Protein AF-A0A225E0M8-F1 (afdb_monomer)

Mean predicted aligned error: 8.46 Å

Structure (mmCIF, N/CA/C/O backbone):
data_AF-A0A225E0M8-F1
#
_entry.id   AF-A0A225E0M8-F1
#
loop_
_atom_site.group_PDB
_atom_site.id
_atom_site.type_symbol
_atom_site.label_atom_id
_atom_site.label_alt_id
_atom_site.label_comp_id
_atom_site.label_asym_id
_atom_site.label_entity_id
_atom_site.label_seq_id
_atom_site.pdbx_PDB_ins_code
_atom_site.Cartn_x
_atom_site.Cartn_y
_atom_site.Cartn_z
_atom_site.occupancy
_atom_site.B_iso_or_equiv
_atom_site.auth_seq_id
_atom_site.auth_comp_id
_atom_site.auth_asym_id
_atom_site.auth_atom_id
_atom_site.pdbx_PDB_model_num
ATOM 1 N N . MET A 1 1 ? 15.383 -47.754 14.161 1.00 43.88 1 MET A N 1
ATOM 2 C CA . MET A 1 1 ? 15.219 -46.286 14.100 1.00 43.88 1 MET A CA 1
ATOM 3 C C . MET A 1 1 ? 14.225 -45.959 13.000 1.00 43.88 1 MET A C 1
ATOM 5 O O . MET A 1 1 ? 14.581 -45.946 11.831 1.00 43.88 1 MET A O 1
ATOM 9 N N . THR A 1 2 ? 12.958 -45.792 13.357 1.00 42.19 2 THR A N 1
ATOM 10 C CA . THR A 1 2 ? 11.902 -45.347 12.444 1.00 42.19 2 THR A CA 1
ATOM 11 C C . THR A 1 2 ? 12.071 -43.845 12.248 1.00 42.19 2 THR A C 1
ATOM 13 O O . THR A 1 2 ? 11.824 -43.073 13.169 1.00 42.19 2 THR A O 1
ATOM 16 N N . LEU A 1 3 ? 12.549 -43.422 11.076 1.00 49.16 3 LEU A N 1
ATOM 17 C CA . LEU A 1 3 ? 12.562 -42.011 10.695 1.00 49.16 3 LEU A CA 1
ATOM 18 C C . LEU A 1 3 ? 11.104 -41.533 10.626 1.00 49.16 3 LEU A C 1
ATOM 20 O O . LEU A 1 3 ? 10.388 -41.825 9.668 1.00 49.16 3 LEU A O 1
ATOM 24 N N . SER A 1 4 ? 10.637 -40.845 11.669 1.00 61.03 4 SER A N 1
ATOM 25 C CA . SER A 1 4 ? 9.364 -40.131 11.635 1.00 61.03 4 SER A CA 1
ATOM 26 C C . SER A 1 4 ? 9.408 -39.135 10.474 1.00 61.03 4 SER A C 1
ATOM 28 O O . SER A 1 4 ? 10.344 -38.335 10.399 1.00 61.03 4 SER A O 1
ATOM 30 N N . ARG A 1 5 ? 8.423 -39.169 9.563 1.00 55.06 5 ARG A N 1
ATOM 31 C CA . ARG A 1 5 ? 8.259 -38.122 8.534 1.00 55.06 5 ARG A CA 1
ATOM 32 C C . ARG A 1 5 ? 8.377 -36.746 9.205 1.00 55.06 5 ARG A C 1
ATOM 34 O O . ARG A 1 5 ? 7.736 -36.563 10.240 1.00 55.06 5 ARG A O 1
ATOM 41 N N . PRO A 1 6 ? 9.114 -35.774 8.636 1.00 57.78 6 PRO A N 1
ATOM 42 C CA . PRO A 1 6 ? 9.052 -34.415 9.145 1.00 57.78 6 PRO A CA 1
ATOM 43 C C . PRO A 1 6 ? 7.611 -33.927 8.981 1.00 57.78 6 PRO A C 1
ATOM 45 O O . PRO A 1 6 ? 7.109 -33.779 7.862 1.00 57.78 6 PRO A O 1
ATOM 48 N N . ALA A 1 7 ? 6.916 -33.761 10.102 1.00 63.84 7 ALA A N 1
ATOM 49 C CA . ALA A 1 7 ? 5.614 -33.131 10.138 1.00 63.84 7 ALA A CA 1
ATOM 50 C C . ALA A 1 7 ? 5.808 -31.646 9.787 1.00 63.84 7 ALA A C 1
ATOM 52 O O . ALA A 1 7 ? 6.530 -30.937 10.476 1.00 63.84 7 ALA A O 1
ATOM 53 N N . ASN A 1 8 ? 5.157 -31.198 8.709 1.00 74.06 8 ASN A N 1
ATOM 54 C CA . ASN A 1 8 ? 5.019 -29.801 8.278 1.00 74.06 8 ASN A CA 1
ATOM 55 C C . ASN A 1 8 ? 6.274 -29.022 7.842 1.00 74.06 8 ASN A C 1
ATOM 57 O O . ASN A 1 8 ? 6.825 -28.222 8.586 1.00 74.06 8 ASN A O 1
ATOM 61 N N . TRP A 1 9 ? 6.585 -29.087 6.544 1.00 86.31 9 TRP A N 1
ATOM 62 C CA . TRP A 1 9 ? 7.482 -28.133 5.866 1.00 86.31 9 TRP A CA 1
ATOM 63 C C . TRP A 1 9 ? 6.865 -26.738 5.654 1.00 86.31 9 TRP A C 1
ATOM 65 O O . TRP A 1 9 ? 7.576 -25.775 5.379 1.00 86.31 9 TRP A O 1
ATOM 75 N N . ILE A 1 10 ? 5.536 -26.622 5.738 1.00 89.69 10 ILE A N 1
ATOM 76 C CA . ILE A 1 10 ? 4.824 -25.359 5.514 1.00 89.69 10 ILE A CA 1
ATOM 77 C C . ILE A 1 10 ? 4.730 -24.586 6.827 1.00 89.69 10 ILE A C 1
ATOM 79 O O . ILE A 1 10 ? 4.090 -25.065 7.767 1.00 89.69 10 ILE A O 1
ATOM 83 N N . ALA A 1 11 ? 5.321 -23.389 6.836 1.00 90.19 11 ALA A N 1
ATOM 84 C CA . ALA A 1 11 ? 5.318 -22.465 7.965 1.00 90.19 11 ALA A CA 1
ATOM 85 C C . ALA A 1 11 ? 3.897 -22.084 8.407 1.00 90.19 11 ALA A C 1
ATOM 87 O O . ALA A 1 11 ? 3.014 -21.887 7.572 1.00 90.19 11 ALA A O 1
ATOM 88 N N . ASP A 1 12 ? 3.698 -21.884 9.708 1.00 89.38 12 ASP A N 1
ATOM 89 C CA . ASP A 1 12 ? 2.374 -21.606 10.280 1.00 89.38 12 ASP A CA 1
ATOM 90 C C . ASP A 1 12 ? 1.729 -20.339 9.713 1.00 89.38 12 ASP A C 1
ATOM 92 O O . ASP A 1 12 ? 0.556 -20.353 9.352 1.00 89.38 12 ASP A O 1
ATOM 96 N N . ARG A 1 13 ? 2.513 -19.275 9.503 1.00 88.69 13 ARG A N 1
ATOM 97 C CA . ARG A 1 13 ? 2.036 -18.045 8.843 1.00 88.69 13 ARG A CA 1
ATOM 98 C C . ARG A 1 13 ? 1.483 -18.291 7.435 1.00 88.69 13 ARG A C 1
ATOM 100 O O . ARG A 1 13 ? 0.534 -17.640 7.028 1.00 88.69 13 ARG A O 1
ATOM 107 N N . ALA A 1 14 ? 2.041 -19.251 6.692 1.00 89.00 14 ALA A N 1
ATOM 108 C CA . ALA A 1 14 ? 1.560 -19.566 5.347 1.00 89.00 14 ALA A CA 1
ATOM 109 C C . ALA A 1 14 ? 0.210 -20.299 5.382 1.00 89.00 14 ALA A C 1
ATOM 111 O O . ALA A 1 14 ? -0.550 -20.219 4.424 1.00 89.00 14 ALA A O 1
ATOM 112 N N . ARG A 1 15 ? -0.110 -20.978 6.492 1.00 88.31 15 ARG A N 1
ATOM 113 C CA . ARG A 1 15 ? -1.402 -21.649 6.702 1.00 88.31 15 ARG A CA 1
ATOM 114 C C . ARG A 1 15 ? -2.534 -20.678 7.011 1.00 88.31 15 ARG A C 1
ATOM 116 O O . ARG A 1 15 ? -3.688 -21.052 6.863 1.00 88.31 15 ARG A O 1
ATOM 123 N N . GLN A 1 16 ? -2.202 -19.465 7.448 1.00 86.25 16 GLN A N 1
ATOM 124 C CA . GLN A 1 16 ? -3.173 -18.410 7.741 1.00 86.25 16 GLN A CA 1
ATOM 125 C C . GLN A 1 16 ? -3.627 -17.656 6.483 1.00 86.25 16 GLN A C 1
ATOM 127 O O . GLN A 1 16 ? -4.567 -16.871 6.549 1.00 86.25 16 GLN A O 1
ATOM 132 N N . ILE A 1 17 ? -2.974 -17.882 5.338 1.00 86.50 17 ILE A N 1
ATOM 133 C CA . ILE A 1 17 ? -3.316 -17.226 4.077 1.00 86.50 17 ILE A CA 1
ATOM 134 C C . ILE A 1 17 ? -4.494 -17.958 3.441 1.00 86.50 17 ILE A C 1
ATOM 136 O O . ILE A 1 17 ? -4.375 -19.110 3.016 1.00 86.50 17 ILE A O 1
ATOM 140 N N . GLU A 1 18 ? -5.618 -17.264 3.307 1.00 79.19 18 GLU A N 1
ATOM 141 C CA . GLU A 1 18 ? -6.767 -17.797 2.587 1.00 79.19 18 GLU A CA 1
ATOM 142 C C . GLU A 1 18 ? -6.625 -17.618 1.073 1.00 79.19 18 GLU A C 1
ATOM 144 O O . GLU A 1 18 ? -6.128 -16.607 0.562 1.00 79.19 18 GLU A O 1
ATOM 149 N N . ALA A 1 19 ? -7.112 -18.610 0.325 1.00 76.75 19 ALA A N 1
ATOM 150 C CA . ALA A 1 19 ? -7.188 -18.522 -1.124 1.00 76.75 19 ALA A CA 1
ATOM 151 C C . ALA A 1 19 ? -8.172 -17.418 -1.545 1.00 76.75 19 ALA A C 1
ATOM 153 O O . ALA A 1 19 ? -9.345 -17.444 -1.170 1.00 76.75 19 ALA A O 1
ATOM 154 N N . SER A 1 20 ? -7.705 -16.490 -2.384 1.00 78.44 20 SER A N 1
ATOM 155 C CA . SER A 1 20 ? -8.503 -15.358 -2.866 1.00 78.44 20 SER A CA 1
ATOM 156 C C . SER A 1 20 ? -9.807 -15.810 -3.535 1.00 78.44 20 SER A C 1
ATOM 158 O O . SER A 1 20 ? -9.790 -16.584 -4.496 1.00 78.44 20 SER A O 1
ATOM 160 N N . GLY A 1 21 ? -10.941 -15.262 -3.082 1.00 77.94 21 GLY A N 1
ATOM 161 C CA . GLY A 1 21 ? -12.244 -15.466 -3.721 1.00 77.94 21 GLY A CA 1
ATOM 162 C C . GLY A 1 21 ? -12.266 -15.025 -5.190 1.00 77.94 21 GLY A C 1
ATOM 163 O O . GLY A 1 21 ? -12.877 -15.696 -6.018 1.00 77.94 21 GLY A O 1
ATOM 164 N N . ILE A 1 22 ? -11.506 -13.978 -5.541 1.00 78.62 22 ILE A N 1
ATOM 165 C CA . ILE A 1 22 ? -11.340 -13.515 -6.931 1.00 78.62 22 ILE A CA 1
ATOM 166 C C . ILE A 1 22 ? -10.741 -14.628 -7.790 1.00 78.62 22 ILE A C 1
ATOM 168 O O . ILE A 1 22 ? -11.204 -14.867 -8.903 1.00 78.62 22 ILE A O 1
ATOM 172 N N . ARG A 1 23 ? -9.739 -15.351 -7.271 1.00 78.00 23 ARG A N 1
ATOM 173 C CA . ARG A 1 23 ? -9.109 -16.436 -8.026 1.00 78.00 23 ARG A CA 1
ATOM 174 C C . ARG A 1 23 ? -10.064 -17.603 -8.247 1.00 78.00 23 ARG A C 1
ATOM 176 O O . ARG A 1 23 ? -10.097 -18.137 -9.348 1.00 78.00 23 ARG A O 1
ATOM 183 N N . LYS A 1 24 ? -10.880 -17.936 -7.242 1.00 79.88 24 LYS A N 1
ATOM 184 C CA . LYS A 1 24 ? -11.938 -18.945 -7.386 1.00 79.88 24 LYS A CA 1
ATOM 185 C C . LYS A 1 24 ? -12.903 -18.544 -8.506 1.00 79.88 24 LYS A C 1
ATOM 187 O O . LYS A 1 24 ? -13.099 -19.321 -9.430 1.00 79.88 24 LYS A O 1
ATOM 192 N N . ILE A 1 25 ? -13.426 -17.315 -8.485 1.00 81.94 25 ILE A N 1
ATOM 193 C CA . ILE A 1 25 ? -14.335 -16.804 -9.530 1.00 81.94 25 ILE A CA 1
ATOM 194 C C . ILE A 1 25 ? -13.669 -16.831 -10.913 1.00 81.94 25 ILE A C 1
ATOM 196 O O . ILE A 1 25 ? -14.298 -17.238 -11.887 1.00 81.94 25 ILE A O 1
ATOM 200 N N . PHE A 1 26 ? -12.392 -16.454 -11.002 1.00 77.19 26 PHE A N 1
ATOM 201 C CA . PHE A 1 26 ? -11.629 -16.509 -12.248 1.00 77.19 26 PHE A CA 1
ATOM 202 C C . PHE A 1 26 ? -11.510 -17.937 -12.798 1.00 77.19 26 PHE A C 1
ATOM 204 O O . PHE A 1 26 ? -11.775 -18.166 -13.978 1.00 77.19 26 PHE A O 1
ATOM 211 N N . ASP A 1 27 ? -11.141 -18.899 -11.950 1.00 81.44 27 ASP A N 1
ATOM 212 C CA . ASP A 1 27 ? -10.998 -20.299 -12.350 1.00 81.44 27 ASP A CA 1
ATOM 213 C C . ASP A 1 27 ? -12.357 -20.900 -12.760 1.00 81.44 27 ASP A C 1
ATOM 215 O O . ASP A 1 27 ? -12.421 -21.622 -13.755 1.00 81.44 27 ASP A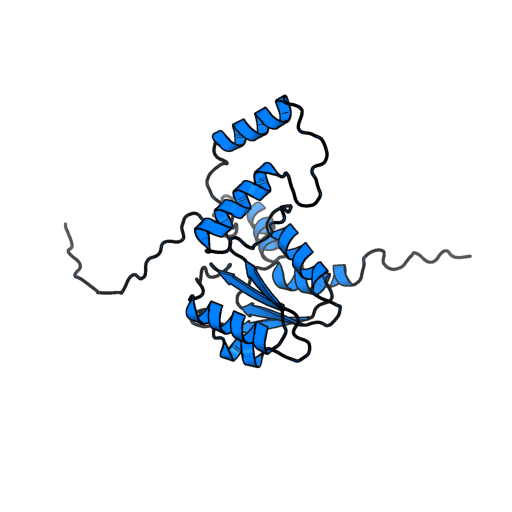 O 1
ATOM 219 N N . LEU A 1 28 ? -13.459 -20.521 -12.093 1.00 81.50 28 LEU A N 1
ATOM 220 C CA . LEU A 1 28 ? -14.817 -20.853 -12.547 1.00 81.50 28 LEU A CA 1
ATOM 221 C C . LEU A 1 28 ? -15.123 -20.237 -13.920 1.00 81.50 28 LEU A C 1
ATOM 223 O O . LEU A 1 28 ? -15.620 -20.929 -14.809 1.00 81.50 28 LEU A O 1
ATOM 227 N N . GLY A 1 29 ? -14.785 -18.961 -14.122 1.00 80.69 29 GLY A N 1
ATOM 228 C CA . GLY A 1 29 ? -15.001 -18.242 -15.377 1.00 80.69 29 GLY A CA 1
ATOM 229 C C . GLY A 1 29 ? -14.368 -18.932 -16.586 1.00 80.69 29 GLY A C 1
ATOM 230 O O . GLY A 1 29 ? -14.961 -18.946 -17.657 1.00 80.69 29 GLY A O 1
ATOM 231 N N . ARG A 1 30 ? -13.218 -19.596 -16.414 1.00 80.88 30 ARG A N 1
ATOM 232 C CA . ARG A 1 30 ? -12.562 -20.360 -17.494 1.00 80.88 30 ARG A CA 1
ATOM 233 C C . ARG A 1 30 ? -13.367 -21.558 -17.992 1.00 80.88 30 ARG A C 1
ATOM 235 O O . ARG A 1 30 ? -13.119 -22.015 -19.103 1.00 80.88 30 ARG A O 1
ATOM 242 N N . SER A 1 31 ? -14.279 -22.084 -17.177 1.00 84.19 31 SER A N 1
ATOM 243 C CA . SER A 1 31 ? -15.152 -23.199 -17.561 1.00 84.19 31 SER A CA 1
ATOM 244 C C . SER A 1 31 ? -16.458 -22.746 -18.221 1.00 84.19 31 SER A C 1
ATOM 246 O O . SER A 1 31 ? -17.169 -23.568 -18.798 1.00 84.19 31 SER A O 1
ATOM 248 N N . LEU A 1 32 ? -16.772 -21.447 -18.169 1.00 86.94 32 LEU A N 1
ATOM 249 C CA . LEU A 1 32 ? -17.953 -20.880 -18.810 1.00 86.94 32 LEU A CA 1
ATOM 250 C C . LEU A 1 32 ? -17.714 -20.678 -20.310 1.00 86.94 32 LEU A C 1
ATOM 252 O O . LEU A 1 32 ? -16.629 -20.293 -20.747 1.00 86.94 32 LEU A O 1
ATOM 256 N N . LYS A 1 33 ? -18.759 -20.905 -21.106 1.00 87.00 33 LYS A N 1
ATOM 257 C CA . LYS A 1 33 ? -18.763 -20.594 -22.536 1.00 87.00 33 LYS A CA 1
ATOM 258 C C . LYS A 1 33 ? -19.123 -19.117 -22.718 1.00 87.00 33 LYS A C 1
ATOM 260 O O . LYS A 1 33 ? -20.218 -18.725 -22.337 1.00 87.00 33 LYS A O 1
ATOM 265 N N . ASP A 1 34 ? -18.206 -18.344 -23.296 1.00 85.06 34 ASP A N 1
ATOM 266 C CA . ASP A 1 34 ? -18.352 -16.905 -23.590 1.00 85.06 34 ASP A CA 1
ATOM 267 C C . ASP A 1 34 ? -18.738 -16.014 -22.379 1.00 85.06 34 ASP A C 1
ATOM 269 O O . ASP A 1 34 ? -19.776 -15.349 -22.383 1.00 85.06 34 ASP A O 1
ATOM 273 N N . PRO A 1 35 ? -17.950 -16.016 -21.285 1.00 86.75 35 PRO A N 1
ATOM 274 C CA . PRO A 1 35 ? -18.264 -15.213 -20.109 1.00 86.75 35 PRO A CA 1
ATOM 275 C C . PRO A 1 35 ? -17.903 -13.733 -20.300 1.00 86.75 35 PRO A C 1
ATOM 277 O O . PRO A 1 35 ? -16.805 -13.393 -20.745 1.00 86.75 35 PRO A O 1
ATOM 280 N N . VAL A 1 36 ? -18.762 -12.837 -19.808 1.00 84.62 36 VAL A N 1
ATOM 281 C CA . VAL A 1 36 ? -18.388 -11.433 -19.580 1.00 84.62 36 VAL A CA 1
ATOM 282 C C . VAL A 1 36 ? -17.633 -11.331 -18.255 1.00 84.62 36 VAL A C 1
ATOM 284 O O . VAL A 1 36 ? -18.189 -11.581 -17.185 1.00 84.62 36 VAL A O 1
ATOM 287 N N . ASN A 1 37 ? -16.351 -10.967 -18.310 1.00 79.06 37 ASN A N 1
ATOM 288 C CA . ASN A 1 37 ? -15.496 -10.905 -17.128 1.00 79.06 37 ASN A CA 1
ATOM 289 C C . ASN A 1 37 ? -15.439 -9.491 -16.525 1.00 79.06 37 ASN A C 1
ATOM 291 O O . ASN A 1 37 ? -14.749 -8.618 -17.045 1.00 79.06 37 ASN A O 1
ATOM 295 N N . LEU A 1 38 ? -16.108 -9.300 -15.385 1.00 83.19 38 LEU A N 1
ATOM 296 C CA . LEU A 1 38 ? -16.090 -8.057 -14.596 1.00 83.19 38 LEU A CA 1
ATOM 297 C C . LEU A 1 38 ? -15.252 -8.171 -13.306 1.00 83.19 38 LEU A C 1
ATOM 299 O O . LEU A 1 38 ? -15.387 -7.353 -12.402 1.00 83.19 38 LEU A O 1
ATOM 303 N N . SER A 1 39 ? -14.412 -9.204 -13.187 1.00 75.31 39 SER A N 1
ATOM 304 C CA . SER A 1 39 ? -13.678 -9.521 -11.948 1.00 75.31 39 SER A CA 1
ATOM 305 C C . SER A 1 39 ? -12.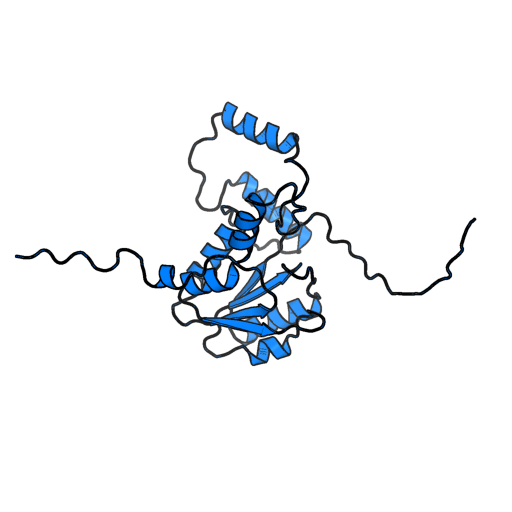242 -8.984 -11.898 1.00 75.31 39 SER A C 1
ATOM 307 O O . SER A 1 39 ? -11.602 -9.044 -10.847 1.00 75.31 39 SER A O 1
ATOM 309 N N . ILE A 1 40 ? -11.709 -8.484 -13.019 1.00 71.94 40 ILE A N 1
ATOM 310 C CA . ILE A 1 40 ? -10.285 -8.153 -13.153 1.00 71.94 40 ILE A CA 1
ATOM 311 C C . ILE A 1 40 ? -10.072 -6.638 -13.114 1.00 71.94 40 ILE A C 1
ATOM 313 O O . ILE A 1 40 ? -10.548 -5.904 -13.972 1.00 71.94 40 ILE A O 1
ATOM 317 N N . GLY A 1 41 ? -9.262 -6.180 -12.157 1.00 75.44 41 GLY A N 1
ATOM 318 C CA . GLY A 1 41 ? -8.785 -4.795 -12.061 1.00 75.44 41 GLY A CA 1
ATOM 319 C C . GLY A 1 41 ? -7.596 -4.480 -12.979 1.00 75.44 41 GLY A C 1
ATOM 320 O O . GLY A 1 41 ? -6.658 -3.815 -12.547 1.00 75.44 41 GLY A O 1
ATOM 321 N N . GLN A 1 42 ? -7.588 -4.997 -14.210 1.00 79.50 42 GLN A N 1
ATOM 322 C CA . GLN A 1 42 ? -6.533 -4.758 -15.198 1.00 79.50 42 GLN A CA 1
ATOM 323 C C . GLN A 1 42 ? -7.050 -3.775 -16.252 1.00 79.50 42 GLN A C 1
ATOM 325 O O . GLN A 1 42 ? -8.199 -3.896 -16.681 1.00 79.50 42 GLN A O 1
ATOM 330 N N . PRO A 1 43 ? -6.226 -2.816 -16.703 1.00 83.94 43 PRO A N 1
ATOM 331 C CA . PRO A 1 43 ? -6.607 -1.966 -17.818 1.00 83.94 43 PRO A CA 1
ATOM 332 C C . PRO A 1 43 ? -6.913 -2.776 -19.086 1.00 83.94 43 PRO A C 1
ATOM 334 O O . PRO A 1 43 ? -6.225 -3.746 -19.389 1.00 83.94 43 PRO A O 1
ATOM 337 N N . HIS A 1 44 ? -7.922 -2.342 -19.846 1.00 86.50 44 HIS A N 1
ATO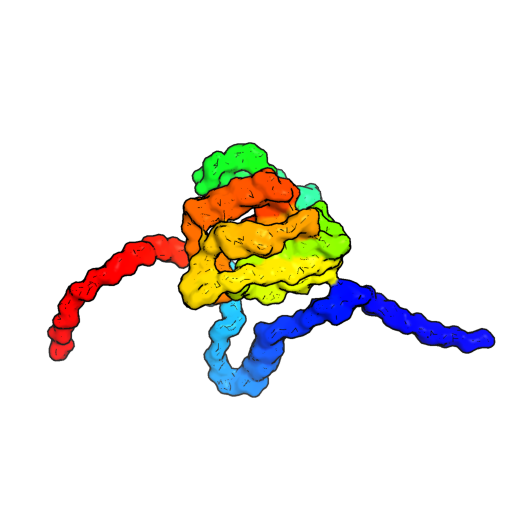M 338 C CA . HIS A 1 44 ? -8.300 -2.963 -21.124 1.00 86.50 44 HIS A CA 1
ATOM 339 C C . HIS A 1 44 ? -7.324 -2.642 -22.269 1.00 86.50 44 HIS A C 1
ATOM 341 O O . HIS A 1 44 ? -7.393 -3.259 -23.328 1.00 86.50 44 HIS A O 1
ATOM 347 N N . PHE A 1 45 ? -6.465 -1.638 -22.089 1.00 89.25 45 PHE A N 1
ATOM 348 C CA . PHE A 1 45 ? -5.513 -1.189 -23.096 1.00 89.25 45 PHE A CA 1
ATOM 349 C C . PHE A 1 45 ? -4.166 -1.902 -22.952 1.00 89.25 45 PHE A C 1
ATOM 351 O O . PHE A 1 45 ? -3.749 -2.282 -21.857 1.00 89.25 45 PHE A O 1
ATOM 358 N N . ASP A 1 46 ? -3.473 -2.043 -24.076 1.00 92.62 46 ASP A N 1
ATOM 359 C CA . ASP A 1 46 ? -2.126 -2.602 -24.130 1.00 92.62 46 ASP A CA 1
ATOM 360 C C . ASP A 1 46 ? -1.074 -1.586 -23.640 1.00 92.62 46 ASP A C 1
ATOM 362 O O . ASP A 1 46 ? -1.311 -0.377 -23.572 1.00 92.62 46 ASP A O 1
ATOM 366 N N . VAL A 1 47 ? 0.120 -2.073 -23.312 1.00 93.44 47 VAL A N 1
ATOM 367 C CA . VAL A 1 47 ? 1.271 -1.242 -22.957 1.00 93.44 47 VAL A CA 1
ATOM 368 C C . VAL A 1 47 ? 1.603 -0.296 -24.128 1.00 93.44 47 VAL A C 1
ATOM 370 O O . VAL A 1 47 ? 1.765 -0.772 -25.257 1.00 93.44 47 VAL A O 1
ATOM 373 N N . PRO A 1 48 ? 1.760 1.025 -23.895 1.00 95.44 48 PRO A N 1
ATOM 374 C CA . PRO A 1 48 ? 2.091 1.977 -24.956 1.00 95.44 48 PRO A CA 1
ATOM 375 C C . PRO A 1 48 ? 3.387 1.620 -25.703 1.00 95.44 48 PRO A C 1
ATOM 377 O O . PRO A 1 48 ? 4.376 1.223 -25.082 1.00 95.44 48 PRO A O 1
ATOM 380 N N . GLU A 1 49 ? 3.426 1.823 -27.027 1.00 97.62 49 GLU A N 1
ATOM 381 C CA . GLU A 1 49 ? 4.564 1.390 -27.863 1.00 97.62 49 GLU A CA 1
ATOM 382 C C . GLU A 1 49 ? 5.891 2.055 -27.475 1.00 97.62 49 GLU A C 1
ATOM 384 O O . GLU A 1 49 ? 6.948 1.433 -27.559 1.00 97.62 49 GLU A O 1
ATOM 389 N N . VAL A 1 50 ? 5.845 3.288 -26.963 1.00 97.81 50 VAL A N 1
ATOM 390 C CA . VAL A 1 50 ? 7.030 3.980 -26.432 1.00 97.81 50 VAL A CA 1
ATOM 391 C C . VAL A 1 50 ? 7.673 3.214 -25.267 1.00 97.81 50 VAL A C 1
ATOM 393 O O . VAL A 1 50 ? 8.897 3.128 -25.188 1.00 97.81 50 VAL A O 1
ATOM 396 N N . ILE A 1 51 ? 6.867 2.587 -24.403 1.00 97.12 51 ILE A N 1
ATOM 397 C CA . ILE A 1 51 ? 7.355 1.786 -23.272 1.00 97.12 51 ILE A CA 1
ATOM 398 C C . ILE A 1 51 ? 7.924 0.459 -23.776 1.00 97.12 51 ILE A C 1
ATOM 400 O O . ILE A 1 51 ? 9.016 0.063 -23.369 1.00 97.12 51 ILE A O 1
ATOM 404 N N . LYS A 1 52 ? 7.228 -0.198 -24.714 1.00 98.12 52 LYS A N 1
ATOM 405 C CA . LYS A 1 52 ? 7.712 -1.430 -25.357 1.00 98.12 52 LYS A CA 1
ATOM 406 C C . LYS A 1 52 ? 9.058 -1.208 -26.049 1.00 98.12 52 LYS A C 1
ATOM 408 O O . LYS A 1 52 ? 9.977 -2.003 -25.873 1.00 98.12 52 LYS A O 1
ATOM 413 N N . SER A 1 53 ? 9.186 -0.118 -26.800 1.00 98.25 53 SER A N 1
ATOM 414 C CA . SER A 1 53 ? 10.413 0.250 -27.512 1.00 98.25 53 SER A CA 1
ATOM 415 C C . SER A 1 53 ? 11.564 0.550 -26.553 1.00 98.25 53 SER A C 1
ATOM 417 O O . SER A 1 53 ? 12.677 0.075 -26.768 1.00 98.25 53 SER A O 1
ATOM 419 N N . ALA A 1 54 ? 11.302 1.266 -25.454 1.00 96.94 54 ALA A N 1
ATOM 420 C CA . ALA A 1 54 ? 12.309 1.524 -24.427 1.00 96.94 54 ALA A CA 1
ATOM 421 C C . ALA A 1 54 ? 12.810 0.230 -23.761 1.00 96.94 54 ALA A C 1
ATOM 423 O O . ALA A 1 54 ? 14.014 0.075 -23.561 1.00 96.94 54 ALA A O 1
ATOM 424 N N . ALA A 1 55 ? 11.908 -0.715 -23.469 1.00 97.25 55 ALA A N 1
ATOM 425 C CA . ALA A 1 55 ? 12.266 -2.010 -22.894 1.00 97.25 55 ALA A CA 1
ATOM 426 C C . ALA A 1 55 ? 13.119 -2.859 -23.855 1.00 97.25 55 ALA A C 1
ATOM 428 O O . ALA A 1 55 ? 14.155 -3.380 -23.445 1.00 97.25 55 ALA A O 1
ATOM 429 N N . LYS A 1 56 ? 12.734 -2.939 -25.139 1.00 98.31 56 LYS A N 1
ATOM 430 C CA . LYS A 1 56 ? 13.525 -3.614 -26.188 1.00 98.31 56 LYS A CA 1
ATOM 431 C C . LYS A 1 56 ? 14.930 -3.015 -26.280 1.00 98.31 56 LYS A C 1
ATOM 433 O O . LYS A 1 56 ? 15.916 -3.722 -26.123 1.00 98.31 56 LYS A O 1
ATOM 438 N N . ALA A 1 57 ? 15.024 -1.691 -26.380 1.00 98.12 57 ALA A N 1
ATOM 439 C CA . ALA A 1 57 ? 16.308 -1.007 -26.476 1.00 98.12 57 ALA A CA 1
ATOM 440 C C . ALA A 1 57 ? 17.184 -1.168 -25.216 1.00 98.12 57 ALA A C 1
ATOM 442 O O . ALA A 1 57 ? 18.409 -1.095 -25.301 1.00 98.12 57 ALA A O 1
ATOM 443 N N . ALA A 1 58 ? 16.593 -1.355 -24.031 1.00 96.19 58 ALA A N 1
ATOM 444 C CA . ALA A 1 58 ? 17.352 -1.676 -22.823 1.00 96.19 58 ALA A CA 1
ATOM 445 C C . ALA A 1 58 ? 18.004 -3.066 -22.927 1.00 96.19 58 ALA A C 1
ATOM 447 O O . ALA A 1 58 ? 19.189 -3.193 -22.612 1.00 96.19 58 ALA A O 1
ATOM 448 N N . ILE A 1 59 ? 17.261 -4.058 -23.433 1.00 97.81 59 ILE A N 1
ATOM 449 C CA . ILE A 1 59 ? 17.754 -5.417 -23.705 1.00 97.81 59 ILE A CA 1
ATOM 450 C C . ILE A 1 59 ? 18.858 -5.386 -24.766 1.00 97.81 59 ILE A C 1
ATOM 452 O O . ILE A 1 59 ? 19.936 -5.919 -24.518 1.00 97.81 59 ILE A O 1
ATOM 456 N N . ASP A 1 60 ? 18.633 -4.703 -25.892 1.00 98.12 60 ASP A N 1
ATOM 457 C CA . ASP A 1 60 ? 19.599 -4.620 -26.999 1.00 98.12 60 ASP A CA 1
ATOM 458 C C . ASP A 1 60 ? 20.927 -3.983 -26.566 1.00 98.12 60 ASP A C 1
ATOM 460 O O . ASP A 1 60 ? 21.997 -4.342 -27.051 1.00 98.12 60 ASP A O 1
ATOM 464 N N . ARG A 1 61 ? 20.872 -3.050 -25.606 1.00 97.44 61 ARG A N 1
ATOM 465 C CA . ARG A 1 61 ? 22.051 -2.408 -25.004 1.00 97.44 61 ARG A CA 1
ATOM 466 C C . ARG A 1 61 ? 22.680 -3.205 -23.856 1.00 97.44 61 ARG A C 1
ATOM 468 O O . ARG A 1 61 ? 23.601 -2.704 -23.219 1.00 97.44 61 ARG A O 1
ATOM 475 N N . GLY A 1 62 ? 22.190 -4.409 -23.564 1.00 96.25 62 GLY A N 1
ATOM 476 C CA . GLY A 1 62 ? 22.752 -5.281 -22.533 1.00 96.25 62 GLY A CA 1
ATOM 477 C C . GLY A 1 62 ? 22.480 -4.831 -21.095 1.00 96.25 62 GLY A C 1
ATOM 478 O O . GLY A 1 62 ? 23.276 -5.126 -20.210 1.00 96.25 62 GLY A O 1
ATOM 479 N N . HIS A 1 63 ? 21.373 -4.130 -20.818 1.00 92.56 63 HIS A N 1
ATOM 480 C CA . HIS A 1 63 ? 20.997 -3.759 -19.444 1.00 92.56 63 HIS A CA 1
ATOM 481 C C . HIS A 1 63 ? 20.414 -4.961 -18.676 1.00 92.56 63 HIS A C 1
ATOM 483 O O . HIS A 1 63 ? 19.216 -5.021 -18.410 1.00 92.56 63 HIS A O 1
ATOM 489 N N . ASN A 1 64 ? 21.259 -5.935 -18.335 1.00 92.75 64 ASN A N 1
ATOM 490 C CA . ASN A 1 64 ? 20.879 -7.195 -17.679 1.00 92.75 64 ASN A CA 1
ATOM 491 C C . ASN A 1 64 ? 21.583 -7.441 -16.327 1.00 92.75 64 ASN A C 1
ATOM 493 O O . ASN A 1 64 ? 21.433 -8.514 -15.744 1.00 92.75 64 ASN A O 1
ATOM 497 N N . GLY A 1 65 ? 22.354 -6.470 -15.830 1.00 91.81 65 GLY A N 1
ATOM 498 C CA . GLY A 1 65 ? 23.013 -6.532 -14.525 1.00 91.81 65 GLY A CA 1
ATOM 499 C C . GLY A 1 65 ? 22.101 -6.141 -13.358 1.00 91.81 65 GLY A C 1
ATOM 500 O O . GLY A 1 65 ? 21.023 -5.574 -13.542 1.00 91.81 65 GLY A O 1
ATOM 501 N N . TYR A 1 66 ? 22.560 -6.406 -12.133 1.00 92.19 66 TYR A N 1
ATOM 502 C CA . TYR A 1 66 ? 21.878 -5.941 -10.925 1.00 92.19 66 TYR A CA 1
ATOM 503 C C . TYR A 1 66 ? 21.800 -4.409 -10.882 1.00 92.19 66 TYR A C 1
ATOM 505 O O . TYR A 1 66 ? 22.793 -3.717 -11.110 1.00 92.19 66 TYR A O 1
ATOM 513 N N . SER A 1 67 ? 20.633 -3.875 -10.519 1.00 88.62 67 SER A N 1
ATOM 514 C CA . SER A 1 67 ? 20.529 -2.493 -10.052 1.00 88.62 67 SER A CA 1
ATOM 515 C C . SER A 1 67 ? 20.936 -2.395 -8.580 1.00 88.62 67 SER A C 1
ATOM 517 O O . SER A 1 67 ? 20.973 -3.393 -7.862 1.00 88.62 67 SER A O 1
ATOM 519 N N . VAL A 1 68 ? 21.154 -1.176 -8.087 1.00 92.62 68 VAL A N 1
ATOM 520 C CA . VAL A 1 68 ? 21.222 -0.943 -6.636 1.00 92.62 68 VAL A CA 1
ATOM 521 C C . VAL A 1 68 ? 19.875 -1.264 -5.978 1.00 92.62 68 VAL A C 1
ATOM 523 O O . VAL A 1 68 ? 18.827 -1.138 -6.618 1.00 92.62 68 VAL A O 1
ATOM 526 N N . THR A 1 69 ? 19.898 -1.651 -4.702 1.00 93.75 69 THR A N 1
ATOM 527 C CA . THR A 1 69 ? 18.728 -2.126 -3.940 1.00 93.75 69 THR A CA 1
ATOM 528 C C . THR A 1 69 ? 17.540 -1.167 -3.983 1.00 93.75 69 THR A C 1
ATOM 530 O O . THR A 1 69 ? 16.395 -1.601 -4.038 1.00 93.75 69 THR A O 1
ATOM 533 N N . GLN A 1 70 ? 17.799 0.142 -3.980 1.00 94.69 70 GLN A N 1
ATOM 534 C CA . GLN A 1 70 ? 16.758 1.169 -3.970 1.00 94.69 70 GLN A CA 1
ATOM 535 C C . GLN A 1 70 ? 16.083 1.364 -5.341 1.00 94.69 70 GLN A C 1
ATOM 537 O O . GLN A 1 70 ? 15.032 2.001 -5.432 1.00 94.69 70 GLN A O 1
ATOM 542 N N . GLY A 1 71 ? 16.697 0.852 -6.411 1.00 95.06 71 GLY A N 1
ATOM 543 C CA . GLY A 1 71 ? 16.340 1.111 -7.804 1.00 95.06 71 GLY A CA 1
ATOM 544 C C . GLY A 1 71 ? 17.345 2.016 -8.522 1.00 95.06 71 GLY A C 1
ATOM 545 O O . GLY A 1 71 ? 18.120 2.751 -7.901 1.00 95.06 71 GLY A O 1
ATOM 546 N N . ALA A 1 72 ? 17.326 1.968 -9.857 1.00 94.31 72 ALA A N 1
ATOM 547 C CA . ALA A 1 72 ? 18.209 2.761 -10.711 1.00 94.31 72 ALA A CA 1
ATOM 548 C C . ALA A 1 72 ? 18.117 4.264 -10.390 1.00 94.31 72 ALA A C 1
ATOM 550 O O . ALA A 1 72 ? 17.020 4.803 -10.233 1.00 94.31 72 ALA A O 1
ATOM 551 N N . ALA A 1 73 ? 19.268 4.939 -10.308 1.00 93.94 73 ALA A N 1
ATOM 552 C CA . ALA A 1 73 ? 19.339 6.342 -9.899 1.00 93.94 73 ALA A CA 1
ATOM 553 C C . ALA A 1 73 ? 18.484 7.255 -10.789 1.00 93.94 73 ALA A C 1
ATOM 555 O O . ALA A 1 73 ? 17.679 8.016 -10.269 1.00 93.94 73 ALA A O 1
ATOM 556 N N . GLU A 1 74 ? 18.567 7.101 -12.114 1.00 94.19 74 GLU A N 1
ATOM 557 C CA . GLU A 1 74 ? 17.781 7.898 -13.065 1.00 94.19 74 GLU A CA 1
ATOM 558 C C . GLU A 1 74 ? 16.266 7.801 -12.811 1.00 94.19 74 GLU A C 1
ATOM 560 O O . GLU A 1 74 ? 15.557 8.808 -12.832 1.00 94.19 74 GLU A O 1
ATOM 565 N N . LEU A 1 75 ? 15.763 6.593 -12.530 1.00 95.19 75 LEU A N 1
ATOM 566 C CA . LEU A 1 75 ? 14.351 6.385 -12.214 1.00 95.19 75 LEU A CA 1
ATOM 567 C C . LEU A 1 75 ? 13.989 7.031 -10.874 1.00 95.19 75 LEU A C 1
ATOM 569 O O . LEU A 1 75 ? 12.961 7.697 -10.776 1.00 95.19 75 LEU A O 1
ATOM 573 N N . ARG A 1 76 ? 14.833 6.864 -9.850 1.00 96.25 76 ARG A N 1
ATOM 574 C CA . ARG A 1 76 ? 14.594 7.460 -8.531 1.00 96.25 76 ARG A CA 1
ATOM 575 C C . ARG A 1 76 ? 14.545 8.984 -8.594 1.00 96.25 76 ARG A C 1
ATOM 577 O O . ARG A 1 76 ? 13.618 9.552 -8.034 1.00 96.25 76 ARG A O 1
ATOM 584 N N . GLU A 1 77 ? 15.459 9.640 -9.306 1.00 95.88 77 GLU A N 1
ATOM 585 C CA . GLU A 1 77 ? 15.449 11.106 -9.431 1.00 95.88 77 GLU A CA 1
ATOM 586 C C . GLU A 1 77 ? 14.182 11.614 -10.138 1.00 95.88 77 GLU A C 1
ATOM 588 O O . GLU A 1 77 ? 13.544 12.559 -9.673 1.00 95.88 77 GLU A O 1
ATOM 593 N N . LYS A 1 78 ? 13.738 10.929 -11.203 1.00 96.38 78 LYS A N 1
ATOM 594 C CA . LYS A 1 78 ? 12.465 11.243 -11.878 1.00 96.38 78 LYS A CA 1
ATOM 595 C C . LYS A 1 78 ? 11.259 11.069 -10.950 1.00 96.38 78 LYS A C 1
ATOM 597 O O . LYS A 1 78 ? 10.365 11.911 -10.948 1.00 96.38 78 LYS A O 1
ATOM 602 N N . LEU A 1 79 ? 11.237 10.004 -10.147 1.00 95.31 79 LEU A N 1
ATOM 603 C CA . LEU A 1 79 ? 10.169 9.759 -9.175 1.00 95.31 79 LEU A CA 1
ATOM 604 C C . LEU A 1 79 ? 10.178 10.786 -8.036 1.00 95.31 79 LEU A C 1
ATOM 606 O O . LEU A 1 79 ? 9.112 11.261 -7.658 1.00 95.31 79 LEU A O 1
ATOM 610 N N . LYS A 1 80 ? 11.351 11.170 -7.518 1.00 96.00 80 LYS A N 1
ATOM 611 C CA . LYS A 1 80 ? 11.481 12.235 -6.510 1.00 96.00 80 LYS A CA 1
ATOM 612 C C . LYS A 1 80 ? 10.941 13.560 -7.036 1.00 96.00 80 LYS A C 1
ATOM 614 O O . LYS A 1 80 ? 10.150 14.203 -6.353 1.00 96.00 80 LYS A O 1
ATOM 619 N N . ALA A 1 81 ? 11.309 13.935 -8.262 1.00 95.38 81 ALA A N 1
ATOM 620 C CA . ALA A 1 81 ? 10.801 15.143 -8.903 1.00 95.38 81 ALA A CA 1
ATOM 621 C C . ALA A 1 81 ? 9.272 15.101 -9.088 1.00 95.38 81 ALA A C 1
ATOM 623 O O . ALA A 1 81 ? 8.595 16.084 -8.792 1.00 95.38 81 ALA A O 1
ATOM 624 N N . ASP A 1 82 ? 8.712 13.962 -9.513 1.00 94.12 82 ASP A N 1
ATOM 625 C CA . ASP A 1 82 ? 7.260 13.780 -9.648 1.00 94.12 82 ASP A CA 1
ATOM 626 C C . ASP A 1 82 ? 6.536 13.878 -8.294 1.00 94.12 82 ASP A C 1
ATOM 628 O O . ASP A 1 82 ? 5.523 14.567 -8.182 1.00 94.12 82 ASP A O 1
ATOM 632 N N . VAL A 1 83 ? 7.079 13.257 -7.242 1.00 93.19 83 VAL A N 1
ATOM 633 C CA . VAL A 1 83 ? 6.539 13.345 -5.874 1.00 93.19 83 VAL A CA 1
ATOM 634 C C . VAL A 1 83 ? 6.596 14.781 -5.352 1.00 93.19 83 VAL A C 1
ATOM 636 O O . VAL A 1 83 ? 5.596 15.279 -4.827 1.00 93.19 83 VAL A O 1
ATOM 639 N N . ALA A 1 84 ? 7.724 15.470 -5.537 1.00 94.31 84 ALA A N 1
ATOM 640 C CA . ALA A 1 84 ? 7.888 16.862 -5.141 1.00 94.31 84 ALA A CA 1
ATOM 641 C C . ALA A 1 84 ? 6.878 17.768 -5.860 1.00 94.31 84 ALA A C 1
ATOM 643 O O . ALA A 1 84 ? 6.197 18.557 -5.209 1.00 94.31 84 ALA A O 1
ATOM 644 N N . ALA A 1 85 ? 6.715 17.605 -7.176 1.00 93.31 85 ALA A N 1
ATOM 645 C CA . ALA A 1 85 ? 5.788 18.401 -7.975 1.00 93.31 85 ALA A CA 1
ATOM 646 C C . ALA A 1 85 ? 4.314 18.123 -7.638 1.00 93.31 85 ALA A C 1
ATOM 648 O O . ALA A 1 85 ? 3.511 19.050 -7.560 1.00 93.31 85 ALA A O 1
ATOM 649 N N . ARG A 1 86 ? 3.937 16.855 -7.425 1.00 89.44 86 ARG A N 1
ATOM 650 C CA . ARG A 1 86 ? 2.539 16.466 -7.171 1.00 89.44 86 ARG A CA 1
ATOM 651 C C . ARG A 1 86 ? 2.078 16.730 -5.747 1.00 89.44 86 ARG A C 1
ATOM 653 O O . ARG A 1 86 ? 0.893 16.981 -5.542 1.00 89.44 86 ARG A O 1
ATOM 660 N N . PHE A 1 87 ? 2.975 16.609 -4.773 1.00 86.88 87 PHE A N 1
ATOM 661 C CA . PHE A 1 87 ? 2.607 16.609 -3.356 1.00 86.88 87 PHE A CA 1
ATOM 662 C C . PHE A 1 87 ? 3.320 17.683 -2.531 1.00 86.88 87 PHE A C 1
ATOM 664 O O . PHE A 1 87 ? 3.113 17.733 -1.324 1.00 86.88 87 PHE A O 1
ATOM 671 N N . ASN A 1 88 ? 4.133 18.540 -3.158 1.00 90.44 88 ASN A N 1
ATOM 672 C CA . ASN A 1 88 ? 4.939 19.562 -2.484 1.00 90.44 88 ASN A CA 1
ATOM 673 C C . ASN A 1 88 ? 5.828 18.975 -1.369 1.00 90.44 88 ASN A C 1
ATOM 675 O O . ASN A 1 88 ? 5.931 19.517 -0.269 1.00 90.44 88 ASN A O 1
ATOM 679 N N . HIS A 1 89 ? 6.439 17.827 -1.666 1.00 86.81 89 HIS A N 1
ATOM 680 C CA . HIS A 1 89 ? 7.234 17.029 -0.734 1.00 86.81 89 HIS A CA 1
ATOM 681 C C . HIS A 1 89 ? 8.635 16.737 -1.306 1.00 86.81 89 HIS A C 1
ATOM 683 O O . HIS A 1 89 ? 8.900 15.618 -1.754 1.00 86.81 89 HIS A O 1
ATOM 689 N N . PRO A 1 90 ? 9.533 17.741 -1.342 1.00 90.19 90 PRO A N 1
ATOM 690 C CA . PRO A 1 90 ? 10.884 17.584 -1.890 1.00 90.19 90 PRO A CA 1
ATOM 691 C C . PRO A 1 90 ? 11.813 16.752 -0.993 1.00 90.19 90 PRO A C 1
ATOM 693 O O . PRO A 1 90 ? 12.865 16.307 -1.437 1.00 90.19 90 PRO A O 1
ATOM 696 N N . ASP A 1 91 ? 11.426 16.534 0.261 1.00 92.94 91 ASP A N 1
ATOM 697 C CA . ASP A 1 91 ? 12.172 15.805 1.286 1.00 92.94 91 ASP A CA 1
ATOM 698 C C . ASP A 1 91 ? 11.976 14.280 1.223 1.00 92.94 91 ASP A C 1
ATOM 700 O O . ASP A 1 91 ? 12.557 13.541 2.018 1.00 92.94 91 ASP A O 1
ATOM 704 N N . ARG A 1 92 ? 11.118 13.785 0.322 1.00 90.75 92 ARG A N 1
ATOM 705 C CA . ARG A 1 92 ? 10.744 12.369 0.278 1.00 90.75 92 ARG A CA 1
ATOM 706 C C . ARG A 1 92 ? 11.759 11.529 -0.483 1.00 90.75 92 ARG A C 1
ATOM 708 O O . ARG A 1 92 ? 12.081 11.779 -1.643 1.00 90.75 92 ARG A O 1
ATOM 715 N N . GLU A 1 93 ? 12.176 10.451 0.165 1.00 94.25 93 GLU A N 1
ATOM 716 C CA . GLU A 1 93 ? 12.936 9.378 -0.462 1.00 94.25 93 GLU A CA 1
ATOM 717 C C . GLU A 1 93 ? 12.019 8.391 -1.195 1.00 94.25 93 GLU A C 1
ATOM 719 O O . GLU A 1 93 ? 10.836 8.250 -0.878 1.00 94.25 93 GLU A O 1
ATOM 724 N N . VAL A 1 94 ? 12.578 7.698 -2.190 1.00 95.31 94 VAL A N 1
ATOM 725 C CA . VAL A 1 94 ? 11.836 6.757 -3.040 1.00 95.31 94 VAL A CA 1
ATOM 726 C C . VAL A 1 94 ? 12.542 5.407 -3.111 1.00 95.31 94 VAL A C 1
ATOM 728 O O . VAL A 1 94 ? 13.767 5.328 -3.226 1.00 95.31 94 VAL A O 1
ATOM 731 N N . LEU A 1 95 ? 11.744 4.341 -3.089 1.00 96.38 95 LEU A N 1
ATOM 732 C CA . LEU A 1 95 ? 12.180 2.956 -3.236 1.00 96.38 95 LEU A CA 1
ATOM 733 C C . LEU A 1 95 ? 11.397 2.311 -4.381 1.00 96.38 95 LEU A C 1
ATOM 735 O O . LEU A 1 95 ? 10.166 2.260 -4.350 1.00 96.38 95 LEU A O 1
ATOM 739 N N . VAL A 1 96 ? 12.108 1.804 -5.385 1.00 96.69 96 VAL A N 1
ATOM 740 C CA . VAL A 1 96 ? 11.504 1.047 -6.486 1.00 96.69 96 VAL A CA 1
ATOM 741 C C . VAL A 1 96 ? 11.339 -0.403 -6.048 1.00 96.69 96 VAL A C 1
ATOM 743 O O . VAL A 1 96 ? 12.271 -1.022 -5.546 1.00 96.69 96 VAL A O 1
ATOM 746 N N . THR A 1 97 ? 10.145 -0.955 -6.242 1.00 96.44 97 THR A N 1
ATOM 747 C CA . THR A 1 97 ? 9.807 -2.327 -5.844 1.00 96.44 97 THR A CA 1
ATOM 748 C C . THR A 1 97 ? 9.139 -3.072 -6.996 1.00 96.44 97 THR A C 1
ATOM 750 O O . THR A 1 97 ? 8.748 -2.467 -7.997 1.00 96.44 97 THR A O 1
ATOM 753 N N . SER A 1 98 ? 9.011 -4.396 -6.869 1.00 94.56 98 SER A N 1
ATOM 754 C CA . SER A 1 98 ? 8.289 -5.232 -7.839 1.00 94.56 98 SER A CA 1
ATOM 755 C C . SER A 1 98 ? 6.778 -5.005 -7.727 1.00 94.56 98 SER A C 1
ATOM 757 O O . SER A 1 98 ? 6.047 -5.795 -7.129 1.00 94.56 98 SER A O 1
ATOM 759 N N . GLY A 1 99 ? 6.328 -3.873 -8.269 1.00 92.75 99 GLY A N 1
ATOM 760 C CA . GLY A 1 99 ? 4.952 -3.398 -8.185 1.00 92.75 99 GLY A CA 1
ATOM 761 C C . GLY A 1 99 ? 4.522 -2.993 -6.770 1.00 92.75 99 GLY A C 1
ATOM 762 O O . GLY A 1 99 ? 5.220 -3.210 -5.779 1.00 92.75 99 GLY A O 1
ATOM 763 N N . THR A 1 100 ? 3.317 -2.430 -6.665 1.00 92.19 100 THR A N 1
ATOM 764 C CA . THR A 1 100 ? 2.742 -1.983 -5.384 1.00 92.19 100 THR A CA 1
ATOM 765 C C . THR A 1 100 ? 2.631 -3.121 -4.368 1.00 92.19 100 THR A C 1
ATOM 767 O O . THR A 1 100 ? 2.840 -2.895 -3.181 1.00 92.19 100 THR A O 1
ATOM 770 N N . SER A 1 101 ? 2.365 -4.352 -4.815 1.00 92.50 101 SER A N 1
ATOM 771 C CA . SER A 1 101 ? 2.311 -5.531 -3.942 1.00 92.50 101 SER A CA 1
ATOM 772 C C . SER A 1 101 ? 3.643 -5.803 -3.239 1.00 92.50 101 SER A C 1
ATOM 774 O O . SER A 1 101 ? 3.644 -6.086 -2.043 1.00 92.50 101 SER A O 1
ATOM 776 N N . GLY A 1 102 ? 4.772 -5.670 -3.948 1.00 95.56 102 GLY A N 1
ATOM 777 C CA . GLY A 1 102 ? 6.101 -5.800 -3.350 1.00 95.56 102 GLY A CA 1
ATOM 778 C C . GLY A 1 102 ? 6.381 -4.694 -2.332 1.00 95.56 102 GLY A C 1
ATOM 779 O O . GLY A 1 102 ? 6.842 -4.978 -1.230 1.00 95.56 102 GLY A O 1
ATOM 780 N N . GLY A 1 103 ? 6.032 -3.447 -2.664 1.00 96.19 103 GLY A N 1
ATOM 781 C CA . GLY A 1 103 ? 6.166 -2.312 -1.746 1.00 96.19 103 GLY A CA 1
ATOM 782 C C . GLY A 1 103 ? 5.340 -2.465 -0.471 1.00 96.19 103 GLY A C 1
ATOM 783 O O . GLY A 1 103 ? 5.848 -2.225 0.620 1.00 96.19 103 GLY A O 1
ATOM 784 N N . LEU A 1 104 ? 4.098 -2.933 -0.589 1.00 96.25 104 LEU A N 1
ATOM 785 C CA . LEU A 1 104 ? 3.235 -3.196 0.558 1.00 96.25 104 LEU A CA 1
ATOM 786 C C . LEU A 1 104 ? 3.765 -4.307 1.459 1.00 96.25 104 LEU A C 1
ATOM 788 O O . LEU A 1 104 ? 3.766 -4.149 2.677 1.00 96.25 104 LEU A O 1
ATOM 792 N N . LEU A 1 105 ? 4.240 -5.408 0.875 1.00 96.50 105 LEU A N 1
ATOM 793 C CA . LEU A 1 105 ? 4.845 -6.490 1.645 1.00 96.50 105 LEU A CA 1
ATOM 794 C C . LEU A 1 105 ? 6.077 -6.002 2.413 1.00 96.50 105 LEU A C 1
ATOM 796 O O . LEU A 1 105 ? 6.182 -6.250 3.612 1.00 96.50 105 LEU A O 1
ATOM 800 N N . LEU A 1 106 ? 6.981 -5.280 1.744 1.00 97.12 106 LEU A N 1
ATOM 801 C CA . LEU A 1 106 ? 8.173 -4.721 2.382 1.00 97.12 106 LEU A CA 1
ATOM 802 C C . LEU A 1 106 ? 7.812 -3.724 3.487 1.00 97.12 106 LEU A C 1
ATOM 804 O O . LEU A 1 106 ? 8.411 -3.778 4.554 1.00 97.12 106 LEU A O 1
ATOM 808 N N . ALA A 1 107 ? 6.816 -2.861 3.266 1.00 96.94 107 ALA A N 1
ATOM 809 C CA . ALA A 1 107 ? 6.351 -1.917 4.277 1.00 96.94 107 ALA A CA 1
ATOM 810 C C . ALA A 1 107 ? 5.832 -2.641 5.526 1.00 96.94 107 ALA A C 1
ATOM 812 O O . ALA A 1 107 ? 6.250 -2.305 6.630 1.00 96.94 107 ALA A O 1
ATOM 813 N N . MET A 1 108 ? 4.989 -3.667 5.361 1.00 97.50 108 MET A N 1
ATOM 814 C CA . MET A 1 108 ? 4.475 -4.452 6.490 1.00 97.50 108 MET A CA 1
ATOM 815 C C . MET A 1 108 ? 5.603 -5.151 7.248 1.00 97.50 108 MET A C 1
ATOM 817 O O . MET A 1 108 ? 5.698 -5.005 8.462 1.00 97.50 108 MET A O 1
ATOM 821 N N . LEU A 1 109 ? 6.500 -5.840 6.538 1.00 97.06 109 LEU A N 1
ATOM 822 C CA . LEU A 1 109 ? 7.633 -6.536 7.155 1.00 97.06 109 LEU A CA 1
ATOM 823 C C . LEU A 1 109 ? 8.633 -5.590 7.836 1.00 97.06 109 LEU A C 1
ATOM 825 O O . LEU A 1 109 ? 9.336 -6.012 8.748 1.00 97.06 109 LEU A O 1
ATOM 829 N N . ALA A 1 110 ? 8.717 -4.331 7.399 1.00 97.25 110 ALA A N 1
ATOM 830 C CA . ALA A 1 110 ? 9.625 -3.349 7.979 1.00 97.25 110 ALA A CA 1
ATOM 831 C C . ALA A 1 110 ? 9.105 -2.736 9.287 1.00 97.25 110 ALA A C 1
ATOM 833 O O . ALA A 1 110 ? 9.916 -2.327 10.116 1.00 97.25 110 ALA A O 1
ATOM 834 N N . VAL A 1 111 ? 7.782 -2.628 9.467 1.00 97.69 111 VAL A N 1
ATOM 835 C CA . VAL A 1 111 ? 7.206 -1.856 10.587 1.00 97.69 111 VAL A CA 1
ATOM 836 C C . VAL A 1 111 ? 6.379 -2.682 11.569 1.00 97.69 111 VAL A C 1
ATOM 838 O O . VAL A 1 111 ? 6.225 -2.251 12.710 1.00 97.69 111 VAL A O 1
ATOM 841 N N . VAL A 1 112 ? 5.843 -3.835 11.160 1.00 98.31 112 VAL A N 1
ATOM 842 C CA . VAL A 1 112 ? 4.922 -4.657 11.962 1.00 98.31 112 VAL A CA 1
ATOM 843 C C . VAL A 1 112 ? 5.681 -5.794 12.640 1.00 98.31 112 VAL A C 1
ATOM 845 O O . VAL A 1 112 ? 6.322 -6.601 11.971 1.00 98.31 112 VAL A O 1
ATOM 848 N N . ASN A 1 113 ? 5.568 -5.895 13.966 1.00 97.75 113 ASN A N 1
ATOM 849 C CA . ASN A 1 113 ? 6.008 -7.070 14.719 1.00 97.75 113 ASN A CA 1
ATOM 850 C C . ASN A 1 113 ? 4.850 -8.051 14.966 1.00 97.75 113 ASN A C 1
ATOM 852 O O . ASN A 1 113 ? 3.678 -7.662 14.917 1.00 97.75 113 ASN A O 1
ATOM 856 N N . PRO A 1 114 ? 5.147 -9.313 15.331 1.00 97.44 114 PRO A N 1
ATOM 857 C CA . PRO A 1 114 ? 4.126 -10.253 15.767 1.00 97.44 114 PRO A CA 1
ATOM 858 C C . PRO A 1 114 ? 3.213 -9.690 16.870 1.00 97.44 114 PRO A C 1
ATOM 860 O O . PRO A 1 114 ? 3.659 -9.260 17.937 1.00 97.44 114 PRO A O 1
ATOM 863 N N . GLY A 1 115 ? 1.907 -9.711 16.610 1.00 96.62 115 GLY A N 1
ATOM 864 C CA . GLY A 1 115 ? 0.875 -9.205 17.511 1.00 96.62 115 GLY A CA 1
ATOM 865 C C . GLY A 1 115 ? 0.701 -7.683 17.530 1.00 96.62 115 GLY A C 1
ATOM 866 O O . GLY A 1 115 ? -0.080 -7.200 18.354 1.00 96.62 115 GLY A O 1
ATOM 867 N N . ASP A 1 116 ? 1.401 -6.923 16.690 1.00 98.62 116 ASP A N 1
ATOM 868 C CA . ASP A 1 116 ? 1.052 -5.526 16.411 1.00 98.62 116 ASP A CA 1
ATOM 869 C C . ASP A 1 116 ? -0.247 -5.457 15.602 1.00 98.62 116 ASP A C 1
ATOM 871 O O . ASP A 1 116 ? -0.539 -6.342 14.802 1.00 98.62 116 ASP A O 1
ATOM 875 N N . GLU A 1 117 ? -1.039 -4.410 15.804 1.00 98.81 117 GLU A N 1
ATOM 876 C CA . GLU A 1 117 ? -2.296 -4.206 15.083 1.00 98.81 117 GLU A CA 1
ATOM 877 C C . GLU A 1 117 ? -2.105 -3.307 13.862 1.00 98.81 117 GLU A C 1
ATOM 879 O O . GLU A 1 117 ? -1.435 -2.270 13.921 1.00 98.81 117 GLU A O 1
ATOM 884 N N . VAL A 1 118 ? -2.745 -3.699 12.764 1.00 98.75 118 VAL A N 1
ATOM 885 C CA . VAL A 1 118 ? -2.854 -2.915 11.536 1.00 98.75 118 VAL A CA 1
ATOM 886 C C . VAL A 1 118 ? -4.327 -2.603 11.311 1.00 98.75 118 VAL A C 1
ATOM 888 O O . VAL A 1 118 ? -5.119 -3.498 11.013 1.00 98.75 118 VAL A O 1
ATOM 891 N N . VAL A 1 119 ? -4.680 -1.331 11.484 1.00 98.75 119 VAL A N 1
ATOM 892 C CA . VAL A 1 119 ? -6.039 -0.815 11.311 1.00 98.75 119 VAL A CA 1
ATOM 893 C C . VAL A 1 119 ? -6.261 -0.472 9.842 1.00 98.75 119 VAL A C 1
ATOM 895 O O . VAL A 1 119 ? -5.465 0.257 9.252 1.00 98.75 119 VAL A O 1
ATOM 898 N N . VAL A 1 120 ? -7.335 -0.982 9.245 1.00 98.31 120 VAL A N 1
ATOM 899 C CA . VAL A 1 120 ? -7.656 -0.824 7.819 1.00 98.31 120 VAL A CA 1
ATOM 900 C C . VAL A 1 120 ? -9.141 -0.508 7.658 1.00 98.31 120 VAL A C 1
ATOM 902 O O . VAL A 1 120 ? -9.975 -1.063 8.367 1.00 98.31 120 VAL A O 1
ATOM 905 N N . THR A 1 121 ? -9.490 0.375 6.725 1.00 96.81 121 THR A N 1
ATOM 906 C CA . THR A 1 121 ? -10.897 0.668 6.396 1.00 96.81 121 THR A CA 1
ATOM 907 C C . THR A 1 121 ? -11.527 -0.461 5.574 1.00 96.81 121 THR A C 1
ATOM 909 O O . THR A 1 121 ? -10.874 -1.033 4.706 1.00 96.81 121 THR A O 1
ATOM 912 N N . ASP A 1 122 ? -12.785 -0.795 5.858 1.00 95.75 122 ASP A N 1
ATOM 913 C CA . ASP A 1 122 ? -13.577 -1.822 5.173 1.00 95.75 122 ASP A CA 1
ATOM 914 C C . ASP A 1 122 ? -14.680 -1.151 4.334 1.00 95.75 122 ASP A C 1
ATOM 916 O O . ASP A 1 122 ? -15.383 -0.286 4.869 1.00 95.75 122 ASP A O 1
ATOM 920 N N . PRO A 1 123 ? -14.834 -1.477 3.033 1.00 95.25 123 PRO A N 1
ATOM 921 C CA . PRO A 1 123 ? -14.187 -2.565 2.292 1.00 95.25 123 PRO A CA 1
ATOM 922 C C . PRO A 1 123 ? -12.747 -2.264 1.850 1.00 95.25 123 PRO A C 1
ATOM 924 O O . PRO A 1 123 ? -12.432 -1.148 1.440 1.00 95.25 123 PRO A O 1
ATOM 927 N N . TYR A 1 124 ? -11.892 -3.291 1.862 1.00 94.19 124 TYR A N 1
ATOM 928 C CA . TYR A 1 124 ? -10.459 -3.204 1.544 1.00 94.19 124 TYR A CA 1
ATOM 929 C C . TYR A 1 124 ? -10.033 -4.079 0.359 1.00 94.19 124 TYR A C 1
ATOM 931 O O . TYR A 1 124 ? -10.718 -5.020 -0.049 1.00 94.19 124 TYR A O 1
ATOM 939 N N . PHE A 1 125 ? -8.826 -3.824 -0.157 1.00 92.69 125 PHE A N 1
ATOM 940 C CA . PHE A 1 125 ? -8.227 -4.684 -1.169 1.00 92.69 125 PHE A CA 1
ATOM 941 C C . PHE A 1 125 ? -7.871 -6.051 -0.575 1.00 92.69 125 PHE A C 1
ATOM 943 O O . PHE A 1 125 ? -7.206 -6.148 0.457 1.00 92.69 125 PHE A O 1
ATOM 950 N N . VAL A 1 126 ? -8.267 -7.117 -1.276 1.00 90.19 126 VAL A N 1
ATOM 951 C CA . VAL A 1 126 ? -8.241 -8.516 -0.806 1.00 90.19 126 VAL A CA 1
ATOM 952 C C . VAL A 1 126 ? -6.893 -8.994 -0.248 1.00 90.19 126 VAL A C 1
ATOM 954 O O . VAL A 1 126 ? -6.850 -9.946 0.525 1.00 90.19 126 VAL A O 1
ATOM 957 N N . SER A 1 127 ? -5.775 -8.368 -0.628 1.00 92.19 127 SER A N 1
ATOM 958 C CA . SER A 1 127 ? -4.458 -8.777 -0.138 1.00 92.19 127 SER A CA 1
ATOM 959 C C . SER A 1 127 ? -4.117 -8.249 1.256 1.00 92.19 127 SER A C 1
ATOM 961 O O . SER A 1 127 ? -3.189 -8.777 1.861 1.00 92.19 127 SER A O 1
ATOM 963 N N . TYR A 1 128 ? -4.793 -7.216 1.771 1.00 95.44 128 TYR A N 1
ATOM 964 C CA . TYR A 1 128 ? -4.370 -6.544 3.009 1.00 95.44 128 TYR A CA 1
ATOM 965 C C . TYR A 1 128 ? -4.373 -7.466 4.241 1.00 95.44 128 TYR A C 1
ATOM 967 O O . TYR A 1 128 ? -3.331 -7.518 4.8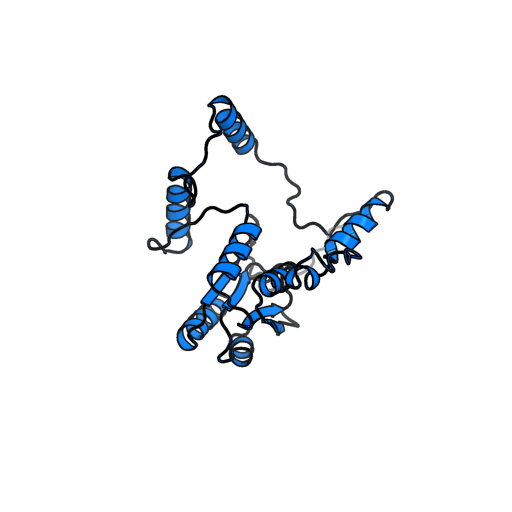98 1.00 95.44 128 TYR A O 1
ATOM 975 N N . PRO A 1 129 ? -5.417 -8.272 4.525 1.00 95.25 129 PRO A N 1
ATOM 976 C CA . PR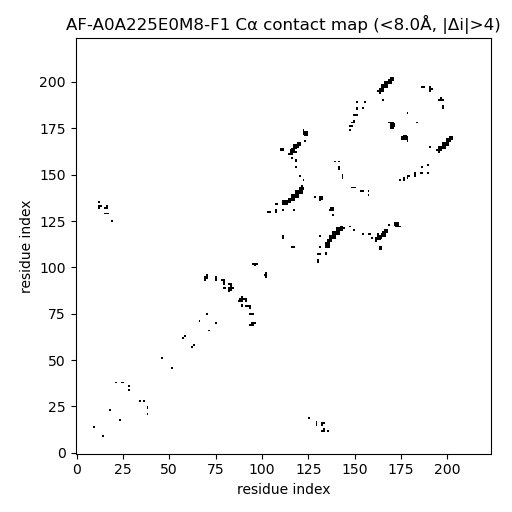O A 1 129 ? -5.378 -9.207 5.655 1.00 95.25 129 PRO A CA 1
ATOM 977 C C . PRO A 1 129 ? -4.221 -10.207 5.558 1.00 95.25 129 PRO A C 1
ATOM 979 O O . PRO A 1 129 ? -3.519 -10.448 6.539 1.00 95.25 129 PRO A O 1
ATOM 982 N N . ASN A 1 130 ? -3.960 -10.725 4.353 1.00 94.75 130 ASN A N 1
ATOM 983 C CA . ASN A 1 130 ? -2.872 -11.671 4.110 1.00 94.75 130 ASN A CA 1
ATOM 984 C C . ASN A 1 130 ? -1.495 -11.035 4.345 1.00 94.75 130 ASN A C 1
ATOM 986 O O . ASN A 1 130 ? -0.623 -11.669 4.927 1.00 94.75 130 ASN A O 1
ATOM 990 N N . LEU A 1 131 ? -1.290 -9.780 3.931 1.00 95.81 131 LEU A N 1
ATOM 991 C CA . LEU A 1 131 ? -0.034 -9.063 4.176 1.00 95.81 131 LEU A CA 1
ATOM 992 C C . LEU A 1 131 ? 0.214 -8.842 5.673 1.00 95.81 131 LEU A C 1
ATOM 994 O O . LEU A 1 131 ? 1.336 -9.029 6.142 1.00 95.81 131 LEU A O 1
ATOM 998 N N . VAL A 1 132 ? -0.837 -8.496 6.421 1.00 96.75 132 VAL A N 1
ATOM 999 C CA . VAL A 1 132 ? -0.767 -8.330 7.878 1.00 96.75 132 VAL A CA 1
ATOM 1000 C C . VAL A 1 132 ? -0.456 -9.665 8.560 1.00 96.75 132 VAL A C 1
ATOM 1002 O O . VAL A 1 132 ? 0.455 -9.728 9.383 1.00 96.75 1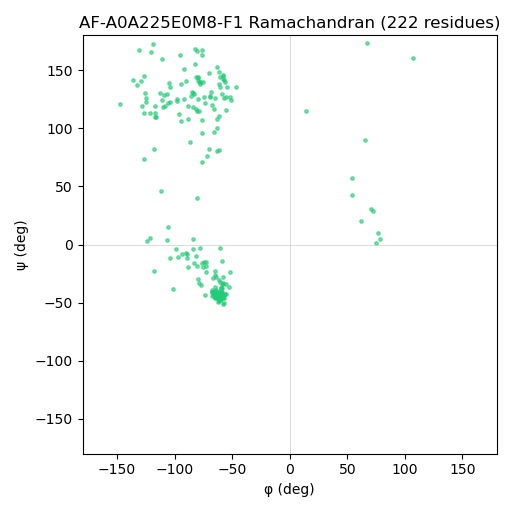32 VAL A O 1
ATOM 1005 N N . SER A 1 133 ? -1.131 -10.746 8.159 1.00 95.06 133 SER A N 1
ATOM 1006 C CA . SER A 1 133 ? -0.881 -12.099 8.675 1.00 95.06 133 SER A CA 1
ATOM 1007 C C . SER A 1 133 ? 0.537 -12.599 8.365 1.00 95.06 133 SER A C 1
ATOM 1009 O O . SER A 1 133 ? 1.198 -13.150 9.245 1.00 95.06 133 SER A O 1
ATOM 1011 N N . ILE A 1 134 ? 1.066 -12.344 7.160 1.00 95.31 134 ILE A N 1
ATOM 1012 C CA . ILE A 1 134 ? 2.449 -12.701 6.793 1.00 95.31 134 ILE A CA 1
ATOM 1013 C C . ILE A 1 134 ? 3.470 -12.015 7.711 1.00 95.31 134 ILE A C 1
ATOM 1015 O O . ILE A 1 134 ? 4.467 -12.642 8.076 1.00 95.31 134 ILE A O 1
ATOM 1019 N N . ALA A 1 135 ? 3.214 -10.766 8.107 1.00 96.19 135 ALA A N 1
ATOM 1020 C CA . ALA A 1 135 ? 4.039 -10.032 9.067 1.00 96.19 135 ALA A CA 1
ATOM 1021 C C . ALA A 1 135 ? 3.792 -10.444 10.537 1.00 96.19 135 ALA A C 1
ATOM 1023 O O . ALA A 1 135 ? 4.468 -9.957 11.440 1.00 96.19 135 ALA A O 1
ATOM 1024 N N . GLY A 1 136 ? 2.840 -11.347 10.800 1.00 95.94 136 GLY A N 1
ATOM 1025 C CA . GLY A 1 136 ? 2.443 -11.771 12.145 1.00 95.94 136 GLY A CA 1
ATOM 1026 C C . GLY A 1 136 ? 1.566 -10.757 12.888 1.00 95.94 136 GLY A C 1
ATOM 1027 O O . GLY A 1 136 ? 1.335 -10.914 14.088 1.00 95.94 136 GLY A O 1
ATOM 1028 N N . GLY A 1 137 ? 1.092 -9.715 12.205 1.00 97.25 137 GLY A N 1
ATOM 1029 C CA . GLY A 1 137 ? 0.221 -8.699 12.781 1.00 97.25 137 GLY A CA 1
ATOM 1030 C C . GLY A 1 137 ? -1.223 -9.175 12.953 1.00 97.25 137 GLY A C 1
ATOM 1031 O O . GLY A 1 137 ? -1.650 -10.191 12.402 1.00 97.25 137 GLY A O 1
ATOM 1032 N N . ARG A 1 138 ? -2.001 -8.397 13.705 1.00 97.81 138 ARG A N 1
ATOM 1033 C CA . ARG A 1 138 ? -3.455 -8.523 13.821 1.00 97.81 138 ARG A CA 1
ATOM 1034 C C . ARG A 1 138 ? -4.132 -7.517 12.899 1.00 97.81 138 ARG A C 1
ATOM 1036 O O . ARG A 1 138 ? -3.898 -6.316 13.009 1.00 97.81 138 ARG A O 1
ATOM 1043 N N . PHE A 1 139 ? -4.980 -8.008 12.006 1.00 98.06 139 PHE A N 1
ATOM 1044 C CA . PHE A 1 139 ? -5.791 -7.169 11.132 1.00 98.06 139 PHE A CA 1
ATOM 1045 C C . PHE A 1 139 ? -7.010 -6.640 11.899 1.00 98.06 139 PHE A C 1
ATOM 1047 O O . PHE A 1 139 ? -7.759 -7.429 12.472 1.00 98.06 139 PHE A O 1
ATOM 1054 N N . VAL A 1 140 ? -7.202 -5.320 11.914 1.00 98.56 140 VAL A N 1
ATOM 1055 C CA . VAL A 1 140 ? -8.333 -4.649 12.570 1.00 98.56 14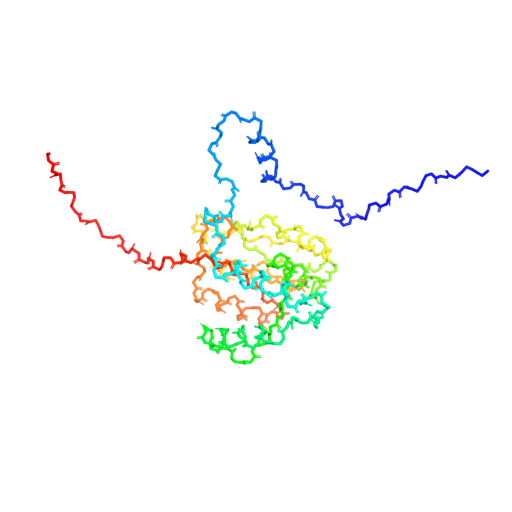0 VAL A CA 1
ATOM 1056 C C . VAL A 1 140 ? -9.094 -3.846 11.518 1.00 98.56 140 VAL A C 1
ATOM 1058 O O . VAL A 1 140 ? -8.566 -2.885 10.965 1.00 98.56 140 VAL A O 1
ATOM 1061 N N . SER A 1 141 ? -10.328 -4.241 11.217 1.00 98.00 141 SER A N 1
ATOM 1062 C CA . SER A 1 141 ? -11.169 -3.570 10.220 1.00 98.00 141 SER A CA 1
ATOM 1063 C C . SER A 1 141 ? -12.023 -2.459 10.831 1.00 98.00 141 SER A C 1
ATOM 1065 O O . SER A 1 141 ? -12.611 -2.646 11.896 1.00 98.00 141 SER A O 1
ATOM 1067 N N . VAL A 1 142 ? -12.160 -1.343 10.116 1.00 98.25 142 VAL A N 1
ATOM 1068 C CA . VAL A 1 142 ? -13.049 -0.223 10.454 1.00 98.25 142 VAL A CA 1
ATOM 1069 C C . VAL A 1 142 ? -14.097 -0.061 9.361 1.00 98.25 142 VAL A C 1
ATOM 1071 O O . VAL A 1 142 ? -13.763 0.319 8.241 1.00 98.25 142 VAL A O 1
ATOM 1074 N N . ASP A 1 143 ? -15.357 -0.327 9.695 1.00 96.88 143 ASP A N 1
ATOM 1075 C CA . ASP A 1 143 ? -16.475 -0.276 8.750 1.00 96.88 143 ASP A CA 1
ATOM 1076 C C . ASP A 1 143 ? -16.812 1.160 8.300 1.00 96.88 143 ASP A C 1
ATOM 1078 O O . ASP A 1 143 ? -17.060 2.060 9.119 1.00 96.88 143 ASP A O 1
ATOM 1082 N N . THR A 1 144 ? -16.849 1.356 6.979 1.00 96.38 144 THR A N 1
ATOM 1083 C CA . THR A 1 144 ? -17.202 2.621 6.314 1.00 96.38 144 THR A CA 1
ATOM 1084 C C . THR A 1 144 ? -18.588 2.605 5.655 1.00 96.38 144 THR A C 1
ATOM 1086 O O . THR A 1 144 ? -18.979 3.589 5.036 1.00 96.38 144 THR A O 1
ATOM 1089 N N . TYR A 1 145 ? -19.370 1.532 5.786 1.00 93.62 145 TYR A N 1
ATOM 1090 C CA . TYR A 1 145 ? -20.745 1.466 5.283 1.00 93.62 145 TYR A CA 1
ATOM 1091 C C . TYR A 1 145 ? -21.656 2.524 5.958 1.00 93.62 145 TYR A C 1
ATOM 1093 O O . TYR A 1 145 ? -21.451 2.843 7.138 1.00 93.62 145 TYR A O 1
ATOM 1101 N N . PRO A 1 146 ? -22.691 3.060 5.267 1.00 94.19 146 PRO A N 1
ATOM 1102 C CA . PRO A 1 146 ? -23.135 2.766 3.892 1.00 94.19 146 PRO A CA 1
ATOM 1103 C C . PRO A 1 146 ? -22.485 3.580 2.775 1.00 94.19 146 PRO A C 1
ATOM 1105 O O . PRO A 1 146 ? -22.579 3.189 1.614 1.00 94.19 146 PRO A O 1
ATOM 1108 N N . ASP A 1 147 ? -21.884 4.720 3.093 1.00 92.94 147 ASP A N 1
ATOM 1109 C CA . ASP A 1 147 ? -21.455 5.712 2.102 1.00 92.94 147 ASP A CA 1
ATOM 1110 C C . ASP A 1 147 ? -19.962 5.625 1.753 1.00 92.94 147 ASP A C 1
ATOM 1112 O O . ASP A 1 147 ? -19.493 6.312 0.846 1.00 92.94 147 ASP A O 1
ATOM 1116 N N . PHE A 1 148 ? -19.234 4.740 2.435 1.00 94.81 148 PHE A N 1
ATOM 1117 C CA . PHE A 1 148 ? -17.810 4.481 2.260 1.00 94.81 148 PHE A CA 1
ATOM 1118 C C . PHE A 1 148 ? -16.908 5.683 2.560 1.00 94.81 148 PHE A C 1
ATOM 1120 O O . PHE A 1 148 ? -15.749 5.716 2.130 1.00 94.81 148 PHE A O 1
ATOM 1127 N N . HIS A 1 149 ? -17.411 6.660 3.319 1.00 94.25 149 HIS A N 1
ATOM 1128 C CA . HIS A 1 149 ? -16.599 7.767 3.797 1.00 94.25 149 HIS A CA 1
ATOM 1129 C C . HIS A 1 149 ? -15.737 7.340 4.989 1.00 94.25 149 HIS A C 1
ATOM 1131 O O . HIS A 1 149 ? -16.163 6.632 5.903 1.00 94.25 149 HIS A O 1
ATOM 1137 N N . VAL A 1 150 ? -14.486 7.798 4.982 1.00 96.12 150 VAL A N 1
ATOM 1138 C CA . VAL A 1 150 ? -13.560 7.561 6.089 1.00 96.12 150 VAL A CA 1
ATOM 1139 C C . VAL A 1 150 ? -13.876 8.531 7.219 1.00 96.12 150 VAL A C 1
ATOM 1141 O O . VAL A 1 150 ? -13.673 9.735 7.076 1.00 96.12 150 VAL A O 1
ATOM 1144 N N . ASP A 1 151 ? -14.319 7.984 8.347 1.00 96.44 151 ASP A N 1
ATOM 1145 C CA . ASP A 1 151 ? -14.541 8.713 9.593 1.00 96.44 151 ASP A CA 1
ATOM 1146 C C . ASP A 1 151 ? -13.309 8.581 10.517 1.00 96.44 151 ASP A C 1
ATOM 1148 O O . ASP A 1 151 ? -13.028 7.483 11.020 1.00 96.44 151 ASP A O 1
ATOM 1152 N N . PRO A 1 152 ? -12.557 9.674 10.764 1.00 97.31 152 PRO A N 1
ATOM 1153 C CA . PRO A 1 152 ? -11.410 9.661 11.667 1.00 97.31 152 PRO A CA 1
ATOM 1154 C C . PRO A 1 152 ? -11.747 9.219 13.095 1.00 97.31 152 PRO A C 1
ATOM 1156 O O . PRO A 1 152 ? -10.883 8.646 13.757 1.00 97.31 152 PRO A O 1
ATOM 1159 N N . GLU A 1 153 ? -12.974 9.432 13.575 1.00 97.75 153 GLU A N 1
ATOM 1160 C CA . GLU A 1 153 ? -13.366 9.050 14.935 1.00 97.75 153 GLU A CA 1
ATOM 1161 C C . GLU A 1 153 ? -13.623 7.545 15.056 1.00 97.75 153 GLU A C 1
ATOM 1163 O O . GLU A 1 153 ? -13.215 6.930 16.044 1.00 97.75 153 GLU A O 1
ATOM 1168 N N . LYS A 1 154 ? -14.168 6.902 14.013 1.00 98.12 154 LYS A N 1
ATOM 1169 C CA . LYS A 1 154 ? -14.214 5.431 13.949 1.00 98.12 154 LYS A CA 1
ATOM 1170 C C . LYS A 1 154 ? -12.809 4.825 13.964 1.00 98.12 154 LYS A C 1
ATOM 1172 O O . LYS A 1 154 ? -12.569 3.838 14.656 1.00 98.12 154 LYS A O 1
ATOM 1177 N N . ILE A 1 155 ? -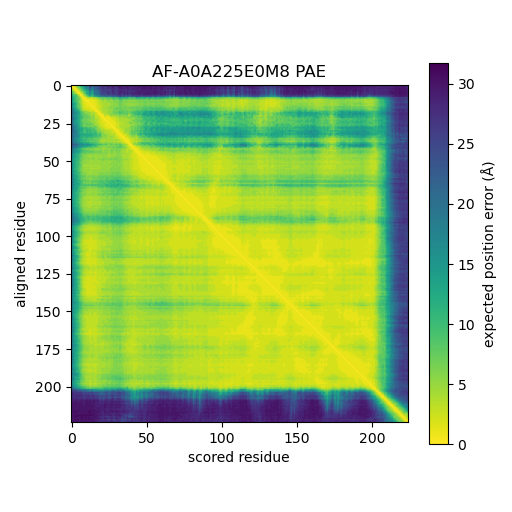11.861 5.435 13.248 1.00 98.19 155 ILE A N 1
ATOM 1178 C CA . ILE A 1 155 ? -10.452 5.014 13.282 1.00 98.19 155 ILE A CA 1
ATOM 1179 C C . ILE A 1 155 ? -9.860 5.246 14.676 1.00 98.19 155 ILE A C 1
ATOM 1181 O O . ILE A 1 155 ? -9.211 4.351 15.211 1.00 98.19 155 ILE A O 1
ATOM 1185 N N . ARG A 1 156 ? -10.117 6.402 15.302 1.00 98.38 156 ARG A N 1
ATOM 1186 C CA . ARG A 1 156 ? -9.665 6.711 16.669 1.00 98.38 156 ARG A CA 1
ATOM 1187 C C . ARG A 1 156 ? -10.132 5.659 17.669 1.00 98.38 156 ARG A C 1
ATOM 1189 O O . ARG A 1 156 ? -9.334 5.258 18.511 1.00 98.38 156 ARG A O 1
ATOM 1196 N N . ALA A 1 157 ? -11.380 5.210 17.563 1.00 98.31 157 ALA A N 1
ATOM 1197 C CA . ALA A 1 157 ? -11.943 4.175 18.426 1.00 98.31 157 ALA A CA 1
ATOM 1198 C C . ALA A 1 157 ? -11.296 2.793 18.219 1.00 98.31 157 ALA A C 1
ATOM 1200 O O . ALA A 1 157 ? -11.231 2.007 19.161 1.00 98.31 157 ALA A O 1
ATOM 1201 N N . ALA A 1 158 ? -10.798 2.502 17.014 1.00 98.31 158 ALA A N 1
ATOM 1202 C CA . ALA A 1 158 ? -10.110 1.250 16.700 1.00 98.31 158 ALA A CA 1
ATOM 1203 C C . ALA A 1 158 ? -8.622 1.244 17.096 1.00 98.31 158 ALA A C 1
ATOM 1205 O O . ALA A 1 158 ? -8.011 0.177 17.149 1.00 98.31 158 ALA A O 1
ATOM 1206 N N . ILE A 1 159 ? -8.025 2.411 17.363 1.00 98.38 159 ILE A N 1
ATOM 1207 C CA . ILE A 1 159 ? -6.625 2.504 17.785 1.00 98.38 159 ILE A CA 1
ATOM 1208 C C . ILE A 1 159 ? -6.479 2.050 19.241 1.00 98.38 159 ILE A C 1
ATOM 1210 O O . ILE A 1 159 ? -7.094 2.594 20.157 1.00 98.38 159 ILE A O 1
ATOM 1214 N N . THR A 1 160 ? -5.565 1.110 19.460 1.00 98.38 160 THR A N 1
ATOM 1215 C CA . THR A 1 160 ? -5.145 0.616 20.774 1.00 98.38 160 THR A CA 1
ATOM 1216 C C . THR A 1 160 ? -3.648 0.882 20.994 1.00 98.38 160 THR A C 1
ATOM 1218 O O . THR A 1 160 ? -2.934 1.233 20.051 1.00 98.38 160 THR A O 1
ATOM 1221 N N . PRO A 1 161 ? -3.101 0.647 22.205 1.00 97.81 161 PRO A N 1
ATOM 1222 C CA . PRO A 1 161 ? -1.653 0.690 22.432 1.00 97.81 161 PRO A CA 1
ATOM 1223 C C . PRO A 1 161 ? -0.837 -0.298 21.576 1.00 97.81 161 PRO A C 1
ATOM 1225 O O . PRO A 1 161 ? 0.385 -0.189 21.521 1.00 97.81 161 PRO A O 1
ATOM 1228 N N . ARG A 1 162 ? -1.482 -1.285 20.935 1.00 98.38 162 ARG A N 1
ATOM 1229 C CA . ARG A 1 162 ? -0.841 -2.244 20.021 1.00 98.38 162 ARG A CA 1
ATOM 1230 C C . ARG A 1 162 ? -0.914 -1.811 18.561 1.00 98.38 162 ARG A C 1
ATOM 1232 O O . ARG A 1 162 ? -0.280 -2.454 17.727 1.00 98.38 162 ARG A O 1
ATOM 1239 N N . THR A 1 163 ? -1.661 -0.758 18.233 1.00 98.69 163 THR A N 1
ATOM 1240 C CA . THR A 1 163 ? -1.764 -0.266 16.859 1.00 98.69 163 THR A CA 1
ATOM 1241 C C . THR A 1 163 ? -0.429 0.271 16.379 1.00 98.69 163 THR A C 1
ATOM 1243 O O . THR A 1 163 ? 0.103 1.250 16.896 1.00 98.69 163 THR A O 1
ATOM 1246 N N . LYS A 1 164 ? 0.105 -0.381 15.348 1.00 98.50 164 LYS A N 1
ATOM 1247 C CA . LYS A 1 164 ? 1.365 -0.017 14.711 1.00 98.50 164 LYS A CA 1
ATOM 1248 C C . LYS A 1 164 ? 1.149 0.735 13.412 1.00 98.50 164 LYS A C 1
ATOM 1250 O O . LYS A 1 164 ? 1.899 1.667 13.139 1.00 98.50 164 LYS A O 1
ATOM 1255 N N . VAL A 1 165 ? 0.140 0.345 12.635 1.00 98.62 165 VAL A N 1
ATOM 1256 C CA . VAL A 1 165 ? -0.140 0.928 11.320 1.00 98.62 165 VAL A CA 1
ATOM 1257 C C . VAL A 1 165 ? -1.620 1.266 11.197 1.00 98.62 165 VAL A C 1
ATOM 1259 O O . VAL A 1 165 ? -2.469 0.457 11.560 1.00 98.62 165 VAL A O 1
ATOM 1262 N N . VAL A 1 166 ? -1.923 2.431 10.629 1.00 98.62 166 VAL A N 1
ATOM 1263 C CA . VAL A 1 166 ? -3.233 2.747 10.050 1.00 98.62 166 VAL A CA 1
ATOM 1264 C C . VAL A 1 166 ? -3.068 2.817 8.536 1.00 98.62 166 VAL A C 1
ATOM 1266 O O . VAL A 1 166 ? -2.297 3.632 8.024 1.00 98.62 166 VAL A O 1
ATOM 1269 N N . MET A 1 167 ? -3.763 1.940 7.816 1.00 97.44 167 MET A N 1
ATOM 1270 C CA . MET A 1 167 ? -3.658 1.789 6.371 1.00 97.44 167 MET A CA 1
ATOM 1271 C C . MET A 1 167 ? -4.886 2.356 5.655 1.00 97.44 167 MET A C 1
ATOM 1273 O O . MET A 1 167 ? -6.026 2.006 5.963 1.00 97.44 167 MET A O 1
ATOM 1277 N N . LEU A 1 168 ? -4.643 3.200 4.653 1.00 95.50 168 LEU A N 1
ATOM 1278 C CA . LEU A 1 168 ? -5.666 3.860 3.844 1.00 95.50 168 LEU A CA 1
ATOM 1279 C C . LEU A 1 168 ? -5.420 3.617 2.352 1.00 95.50 168 LEU A C 1
ATOM 1281 O O . LEU A 1 168 ? -4.277 3.599 1.901 1.00 95.50 168 LEU A O 1
ATOM 1285 N N . CYS A 1 169 ? -6.490 3.495 1.566 1.00 94.88 169 CYS A N 1
ATOM 1286 C CA . CYS A 1 169 ? -6.417 3.387 0.109 1.00 94.88 169 CYS A CA 1
ATOM 1287 C C . CYS A 1 169 ? -7.279 4.470 -0.542 1.00 94.88 169 CYS A C 1
ATOM 1289 O O . CYS A 1 169 ? -8.459 4.582 -0.233 1.00 94.88 169 CYS A O 1
ATOM 1291 N N . SER A 1 170 ? -6.698 5.272 -1.438 1.00 93.81 170 SER A N 1
ATOM 1292 C CA . SER A 1 170 ? -7.428 6.333 -2.145 1.00 93.81 170 SER A CA 1
ATOM 1293 C C . SER A 1 170 ? -6.876 6.548 -3.565 1.00 93.81 170 SER A C 1
ATOM 1295 O O . SER A 1 170 ? -5.697 6.890 -3.706 1.00 93.81 170 SER A O 1
ATOM 1297 N N . PRO A 1 171 ? -7.690 6.388 -4.630 1.00 93.44 171 PRO A N 1
ATOM 1298 C CA . PRO A 1 171 ? -9.035 5.806 -4.613 1.00 93.44 171 PRO A CA 1
ATOM 1299 C C . PRO A 1 171 ? -9.029 4.377 -4.051 1.00 93.44 171 PRO A C 1
ATOM 1301 O O . PRO A 1 171 ? -8.056 3.638 -4.228 1.00 93.44 171 PRO A O 1
ATOM 1304 N N . ASN A 1 172 ? -10.086 4.002 -3.338 1.00 92.44 172 ASN A N 1
ATOM 1305 C CA . ASN A 1 172 ? -10.176 2.707 -2.680 1.00 92.44 172 ASN A CA 1
ATOM 1306 C C . ASN A 1 172 ? -10.569 1.593 -3.664 1.00 92.44 172 ASN A C 1
ATOM 1308 O O . ASN A 1 172 ? -11.418 1.775 -4.531 1.00 92.44 172 ASN A O 1
ATOM 1312 N N . ASN A 1 173 ? -9.969 0.417 -3.513 1.00 91.62 173 ASN A N 1
ATOM 1313 C CA . ASN A 1 173 ? -10.414 -0.819 -4.154 1.00 91.62 173 ASN A CA 1
ATOM 1314 C C . ASN A 1 173 ? -11.008 -1.686 -3.034 1.00 91.62 173 ASN A C 1
ATOM 1316 O O . ASN A 1 173 ? -10.263 -1.988 -2.101 1.00 91.62 173 ASN A O 1
ATOM 1320 N N . PRO A 1 174 ? -12.304 -2.055 -3.082 1.00 90.94 174 PRO A N 1
ATOM 1321 C CA . PRO A 1 174 ? -13.112 -2.245 -4.299 1.00 90.94 174 PRO A CA 1
ATOM 1322 C C . PRO A 1 174 ? -14.126 -1.151 -4.657 1.00 90.94 174 PRO A C 1
ATOM 1324 O O . PRO A 1 174 ? -14.671 -1.188 -5.755 1.00 90.94 174 PRO A O 1
ATOM 1327 N N . ASN A 1 175 ? -14.415 -0.198 -3.772 1.00 90.62 175 ASN A N 1
ATOM 1328 C CA . ASN A 1 175 ? -15.583 0.686 -3.936 1.00 90.62 175 ASN A CA 1
ATOM 1329 C C . ASN A 1 175 ? -15.330 1.976 -4.748 1.00 90.62 175 ASN A C 1
ATOM 1331 O O . ASN A 1 175 ? -16.275 2.696 -5.054 1.00 90.62 175 ASN A O 1
ATOM 1335 N N . GLY A 1 176 ? -14.080 2.295 -5.091 1.00 91.25 176 GLY A N 1
ATOM 1336 C CA . GLY A 1 176 ? -13.706 3.502 -5.833 1.00 91.25 176 GLY A CA 1
ATOM 1337 C C . GLY A 1 176 ? -13.733 4.804 -5.024 1.00 91.25 176 GLY A C 1
ATOM 1338 O O . GLY A 1 176 ? -13.447 5.860 -5.591 1.00 91.25 176 GLY A O 1
ATOM 1339 N N . ALA A 1 177 ? -14.050 4.761 -3.725 1.00 91.88 177 ALA A N 1
ATOM 1340 C CA . ALA A 1 177 ? -14.178 5.950 -2.888 1.00 91.88 177 ALA A CA 1
ATOM 1341 C C . ALA A 1 177 ? -12.854 6.725 -2.805 1.00 91.88 177 ALA A C 1
ATOM 1343 O O . ALA A 1 177 ? -11.775 6.144 -2.666 1.00 91.88 177 ALA A O 1
ATOM 1344 N N . VAL A 1 178 ? -12.931 8.054 -2.884 1.00 93.69 178 VAL A N 1
ATOM 1345 C CA . VAL A 1 178 ? -11.779 8.947 -2.729 1.00 93.69 178 VAL A CA 1
ATOM 1346 C C . VAL A 1 178 ? -11.862 9.585 -1.354 1.00 93.69 178 VAL A C 1
ATOM 1348 O O . VAL A 1 178 ? -12.841 10.250 -1.033 1.00 93.69 178 VAL A O 1
ATOM 1351 N N . ILE A 1 179 ? -10.820 9.393 -0.552 1.00 94.19 179 ILE A N 1
ATOM 1352 C CA . ILE A 1 179 ? -10.743 9.961 0.794 1.00 94.19 179 ILE A CA 1
ATOM 1353 C C . ILE A 1 179 ? -10.575 11.481 0.696 1.00 94.19 179 ILE A C 1
ATOM 1355 O O . ILE A 1 179 ? -9.655 11.963 0.026 1.00 94.19 179 ILE A O 1
ATOM 1359 N N . ASP A 1 180 ? -11.433 12.225 1.395 1.00 93.88 180 ASP A N 1
ATOM 1360 C CA . ASP A 1 180 ? -11.338 13.679 1.499 1.00 93.88 180 ASP A CA 1
ATOM 1361 C C . ASP A 1 180 ? -10.013 14.117 2.135 1.00 93.88 180 ASP A C 1
ATOM 1363 O O . ASP A 1 180 ? -9.508 13.504 3.078 1.00 93.88 180 ASP A O 1
ATOM 1367 N N . VAL A 1 181 ? -9.460 15.236 1.659 1.00 92.69 181 VAL A N 1
ATOM 1368 C CA . VAL A 1 181 ? -8.186 15.777 2.167 1.00 92.69 181 VAL A CA 1
ATOM 1369 C C . VAL A 1 181 ? -8.257 16.072 3.669 1.00 92.69 181 VAL A C 1
ATOM 1371 O O . VAL A 1 181 ? -7.282 15.837 4.381 1.00 92.69 181 VAL A O 1
ATOM 1374 N N . SER A 1 182 ? -9.401 16.559 4.160 1.00 96.69 182 SER A N 1
ATOM 1375 C CA . SER A 1 182 ? -9.627 16.811 5.587 1.00 96.69 182 SER A CA 1
ATOM 1376 C C . SER A 1 182 ? -9.589 15.523 6.408 1.00 96.69 182 SER A C 1
ATOM 1378 O O . SER A 1 182 ? -8.892 15.479 7.417 1.00 96.69 182 SER A O 1
ATOM 1380 N N . ALA A 1 183 ? -10.266 14.464 5.954 1.00 96.50 183 ALA A N 1
ATOM 1381 C CA . ALA A 1 183 ? -10.262 13.164 6.622 1.00 96.50 183 ALA A CA 1
ATOM 1382 C C . ALA A 1 183 ? -8.863 12.528 6.606 1.00 96.50 183 ALA A C 1
ATOM 1384 O O . ALA A 1 183 ? -8.371 12.092 7.643 1.00 96.50 183 ALA A O 1
ATOM 1385 N N . MET A 1 184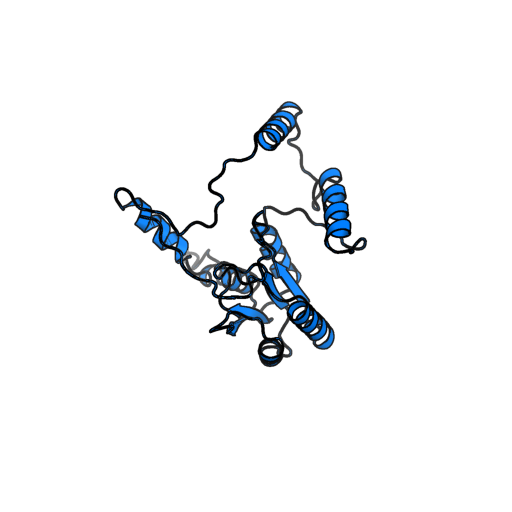 ? -8.174 12.554 5.458 1.00 95.50 184 MET A N 1
ATOM 1386 C CA . MET A 1 184 ? -6.795 12.064 5.332 1.00 95.50 184 MET A CA 1
ATOM 1387 C C . MET A 1 184 ? -5.848 12.789 6.299 1.00 95.50 184 MET A C 1
ATOM 1389 O O . MET A 1 184 ? -5.034 12.154 6.970 1.00 95.50 184 MET A O 1
ATOM 1393 N N . ARG A 1 185 ? -5.968 14.121 6.399 1.00 96.06 185 ARG A N 1
ATOM 1394 C CA . ARG A 1 185 ? -5.170 14.930 7.328 1.00 96.06 185 ARG A CA 1
ATOM 1395 C C . ARG A 1 185 ? -5.485 14.592 8.783 1.00 96.06 185 ARG A C 1
ATOM 1397 O O . ARG A 1 185 ? -4.552 14.364 9.543 1.00 96.06 185 ARG A O 1
ATOM 1404 N N . ALA A 1 186 ? -6.763 14.494 9.142 1.00 97.94 186 ALA A N 1
ATOM 1405 C CA . ALA A 1 186 ? -7.183 14.143 10.495 1.00 97.94 186 ALA A CA 1
ATOM 1406 C C . ALA A 1 186 ? -6.650 12.765 10.922 1.00 97.94 186 ALA A C 1
ATOM 1408 O O . ALA A 1 186 ? -6.154 12.614 12.035 1.00 97.94 186 ALA A O 1
ATOM 1409 N N . VAL A 1 187 ? -6.668 11.769 10.026 1.00 97.94 187 VAL A N 1
ATOM 1410 C CA . VAL A 1 187 ? -6.081 10.450 10.313 1.00 97.94 187 VAL A CA 1
ATOM 1411 C C . VAL A 1 187 ? -4.560 10.530 10.456 1.00 97.94 187 VAL A C 1
ATOM 1413 O O . VAL A 1 187 ? -4.001 9.901 11.352 1.00 97.94 187 VAL A O 1
ATOM 1416 N N . ALA A 1 188 ? -3.868 11.309 9.621 1.00 96.56 188 ALA A N 1
ATOM 1417 C CA . ALA A 1 188 ? -2.422 11.491 9.744 1.00 96.56 188 ALA A CA 1
ATOM 1418 C C . ALA A 1 188 ? -2.029 12.177 11.068 1.00 96.56 188 ALA A C 1
ATOM 1420 O O . ALA A 1 188 ? -1.076 11.754 11.724 1.00 96.56 188 ALA A O 1
ATOM 1421 N N . GLU A 1 189 ? -2.778 13.201 11.484 1.00 97.94 189 GLU A N 1
ATOM 1422 C CA . GLU A 1 189 ? -2.601 13.881 12.771 1.00 97.94 189 GLU A CA 1
ATOM 1423 C C . GLU A 1 189 ? -2.865 12.933 13.943 1.00 97.94 189 GLU A C 1
ATOM 1425 O O . GLU A 1 189 ? -2.032 12.836 14.844 1.00 97.94 189 GLU A O 1
ATOM 1430 N N . LEU A 1 190 ? -3.943 12.150 13.875 1.00 97.94 190 LEU A N 1
ATOM 1431 C CA . LEU A 1 190 ? -4.255 11.101 14.841 1.00 97.94 190 LEU A CA 1
ATOM 1432 C C . LEU A 1 190 ? -3.125 10.065 14.954 1.00 97.94 190 LEU A C 1
ATOM 1434 O O . LEU A 1 190 ? -2.745 9.691 16.063 1.00 97.94 190 LEU A O 1
ATOM 1438 N N . CYS A 1 191 ? -2.552 9.619 13.833 1.00 98.00 191 CYS A N 1
ATOM 1439 C CA . CYS A 1 191 ? -1.429 8.678 13.845 1.00 98.00 191 CYS A CA 1
ATOM 1440 C C . CYS A 1 191 ? -0.205 9.270 14.554 1.00 98.00 191 CYS A C 1
ATOM 1442 O O . CYS A 1 191 ? 0.422 8.606 15.380 1.00 98.00 191 CYS A O 1
ATOM 1444 N N . ARG A 1 192 ? 0.092 10.549 14.293 1.00 97.38 192 ARG A N 1
ATOM 1445 C CA . ARG A 1 192 ? 1.172 11.285 14.961 1.00 97.38 192 ARG A CA 1
ATOM 1446 C C . ARG A 1 192 ? 0.929 11.415 16.468 1.00 97.38 192 ARG A C 1
ATOM 1448 O O . ARG A 1 192 ? 1.859 11.212 17.239 1.00 97.38 192 ARG A O 1
ATOM 1455 N N . GLU A 1 193 ? -0.294 11.734 16.888 1.00 97.56 193 GLU A N 1
ATOM 1456 C CA . GLU A 1 193 ? -0.681 11.836 18.306 1.00 97.56 193 GLU A CA 1
ATOM 1457 C C . GLU A 1 193 ? -0.571 10.499 19.043 1.00 97.56 193 GLU A C 1
ATOM 1459 O O . GLU A 1 193 ? -0.163 10.454 20.202 1.00 97.56 193 GLU A O 1
ATOM 1464 N N . ARG A 1 194 ? -0.945 9.403 18.375 1.00 97.12 194 ARG A N 1
ATOM 1465 C CA . ARG A 1 194 ? -0.972 8.053 18.954 1.00 97.12 194 ARG A CA 1
ATOM 1466 C C . ARG A 1 194 ? 0.342 7.289 18.787 1.00 97.12 194 ARG A C 1
ATOM 1468 O O . ARG A 1 194 ? 0.480 6.214 19.360 1.00 97.12 194 ARG A O 1
ATOM 1475 N N . GLY A 1 195 ? 1.299 7.832 18.036 1.00 96.94 195 GLY A N 1
ATOM 1476 C CA . GLY A 1 195 ? 2.598 7.204 17.797 1.00 96.94 195 GLY A CA 1
ATOM 1477 C C . GLY A 1 195 ? 2.536 5.969 16.893 1.00 96.94 195 GLY A C 1
ATOM 1478 O O . GLY A 1 195 ? 3.353 5.062 17.051 1.00 96.94 195 GLY A O 1
ATOM 1479 N N . CYS A 1 196 ? 1.584 5.914 15.956 1.00 96.81 196 CYS A N 1
ATOM 1480 C CA . CYS A 1 196 ? 1.485 4.847 14.959 1.00 96.81 196 CYS A CA 1
ATOM 1481 C C . CYS A 1 196 ? 1.809 5.355 13.544 1.00 96.81 196 CYS A C 1
ATOM 1483 O O . CYS A 1 196 ? 1.798 6.552 13.259 1.00 96.81 196 CYS A O 1
ATOM 1485 N N . PHE A 1 197 ? 2.157 4.433 12.651 1.00 97.06 197 PHE A N 1
ATOM 1486 C CA . PHE A 1 197 ? 2.551 4.730 11.279 1.00 97.06 197 PHE A CA 1
ATOM 1487 C C . PHE A 1 197 ? 1.320 4.859 10.376 1.00 97.06 197 PHE A C 1
ATOM 1489 O O . PHE A 1 197 ? 0.462 3.978 10.369 1.00 97.06 197 PHE A O 1
ATOM 1496 N N . SER A 1 198 ? 1.235 5.915 9.569 1.00 95.81 198 SER A N 1
ATOM 1497 C CA . SER A 1 198 ? 0.222 6.013 8.516 1.00 95.81 198 SER A CA 1
ATOM 1498 C C . SER A 1 198 ? 0.775 5.464 7.199 1.00 95.81 198 SER A C 1
ATOM 1500 O O . SER A 1 198 ? 1.818 5.900 6.711 1.00 95.81 198 SER A O 1
ATOM 1502 N N . LEU A 1 199 ? 0.073 4.499 6.602 1.00 96.44 199 LEU A N 1
ATOM 1503 C CA . LEU A 1 199 ? 0.414 3.932 5.297 1.00 96.44 199 LEU A CA 1
ATOM 1504 C C . LEU A 1 199 ? -0.712 4.212 4.303 1.00 96.44 199 LEU A C 1
ATOM 1506 O O . LEU A 1 199 ? -1.833 3.747 4.480 1.00 96.44 199 LEU A O 1
ATOM 1510 N N . ALA A 1 200 ? -0.409 4.934 3.227 1.00 93.00 200 ALA A N 1
ATOM 1511 C CA . ALA A 1 200 ? -1.378 5.238 2.181 1.00 93.00 200 ALA A CA 1
ATOM 1512 C C . ALA A 1 200 ? -1.009 4.543 0.867 1.00 93.00 200 ALA A C 1
ATOM 1514 O O . ALA A 1 200 ? 0.115 4.666 0.379 1.00 93.00 200 ALA A O 1
ATOM 1515 N N . THR A 1 201 ? -1.972 3.855 0.258 1.00 92.19 201 THR A N 1
ATOM 1516 C CA . THR A 1 201 ? -1.851 3.319 -1.099 1.00 92.19 201 THR A CA 1
ATOM 1517 C C . THR A 1 201 ? -2.628 4.167 -2.080 1.00 92.19 201 THR A C 1
ATOM 1519 O O . THR A 1 201 ? -3.793 4.506 -1.856 1.00 92.19 201 THR A O 1
ATOM 1522 N N . ARG A 1 202 ? -2.000 4.443 -3.220 1.00 85.00 202 ARG A N 1
ATOM 1523 C CA . ARG A 1 202 ? -2.643 5.109 -4.344 1.00 85.00 202 ARG A CA 1
ATOM 1524 C C . ARG A 1 202 ? -2.450 4.283 -5.600 1.00 85.00 202 ARG A C 1
ATOM 1526 O O . ARG A 1 202 ? -1.339 4.179 -6.113 1.00 85.00 202 ARG A O 1
ATOM 1533 N N . PHE A 1 203 ? -3.544 3.740 -6.116 1.00 70.31 203 PHE A N 1
ATOM 1534 C CA . PHE A 1 203 ? -3.571 3.189 -7.461 1.00 70.31 203 PHE A CA 1
ATOM 1535 C C . PHE A 1 203 ? -3.927 4.327 -8.411 1.00 70.31 203 PHE A C 1
ATOM 1537 O O . PHE A 1 203 ? -5.041 4.846 -8.403 1.00 70.31 203 PHE A O 1
ATOM 1544 N N . THR A 1 204 ? -2.959 4.784 -9.198 1.00 55.72 204 THR A N 1
ATOM 1545 C CA . THR A 1 204 ? -3.238 5.751 -10.257 1.00 55.72 204 THR A CA 1
ATOM 1546 C C . THR A 1 204 ? -3.906 5.019 -11.413 1.00 55.72 204 THR A C 1
ATOM 1548 O O . THR A 1 204 ? -3.224 4.447 -12.260 1.00 55.72 204 THR A O 1
ATOM 1551 N N . ALA A 1 205 ? -5.234 5.048 -11.473 1.00 43.88 205 ALA A N 1
ATOM 1552 C CA . ALA A 1 205 ? -5.894 5.011 -12.769 1.00 43.88 205 ALA A CA 1
ATOM 1553 C C . ALA A 1 205 ? -5.800 6.426 -13.373 1.00 43.88 205 ALA A C 1
ATOM 1555 O O . ALA A 1 205 ? -5.982 7.400 -12.637 1.00 43.88 205 ALA A O 1
ATOM 1556 N N . PRO A 1 206 ? -5.547 6.586 -14.684 1.00 41.16 206 PRO A N 1
ATOM 1557 C CA . PRO A 1 206 ? -5.575 7.894 -15.348 1.00 41.16 206 PRO A CA 1
ATOM 1558 C C . PRO A 1 206 ? -6.950 8.596 -15.285 1.00 41.16 206 PRO A C 1
ATOM 1560 O O . PRO A 1 206 ? -7.082 9.733 -15.722 1.00 41.16 206 PRO A O 1
ATOM 1563 N N . SER A 1 207 ? -7.971 7.949 -14.718 1.00 40.97 207 SER A N 1
ATOM 1564 C CA . SER A 1 207 ? -9.354 8.410 -14.643 1.00 40.97 207 SER A CA 1
ATOM 1565 C C . SER A 1 207 ? -9.808 8.757 -13.219 1.00 40.97 207 SER A C 1
ATOM 1567 O O . SER A 1 207 ? -10.904 8.367 -12.819 1.00 40.97 207 SER A O 1
ATOM 1569 N N . THR A 1 208 ? -9.023 9.496 -12.424 1.00 42.69 208 THR A N 1
ATOM 1570 C CA . THR A 1 208 ? -9.644 10.235 -11.310 1.00 42.69 208 THR A CA 1
ATOM 1571 C C . THR A 1 208 ? -10.456 11.370 -11.918 1.00 42.69 208 THR A C 1
ATOM 1573 O O . THR A 1 208 ? -9.975 12.493 -12.050 1.00 42.69 208 THR A O 1
ATOM 1576 N N . THR A 1 209 ? -11.669 11.056 -12.364 1.00 41.41 209 THR A N 1
ATOM 1577 C CA . THR A 1 209 ? -12.650 12.048 -12.775 1.00 41.41 209 THR A CA 1
ATOM 1578 C C . THR A 1 209 ? -13.023 12.823 -11.520 1.00 41.41 209 THR A C 1
ATOM 1580 O O . THR A 1 209 ? -13.833 12.382 -10.710 1.00 41.41 209 THR A O 1
ATOM 1583 N N . THR A 1 210 ? -12.395 13.975 -11.312 1.00 37.97 210 THR A N 1
ATOM 1584 C CA . THR A 1 210 ? -12.860 15.000 -10.381 1.00 37.97 210 THR A CA 1
ATOM 1585 C C . THR A 1 210 ? -14.213 15.505 -10.874 1.00 37.97 210 THR A C 1
ATOM 1587 O O . THR A 1 210 ? -14.321 16.533 -11.530 1.00 37.97 210 THR A O 1
ATOM 1590 N N . ALA A 1 211 ? -15.274 14.761 -10.577 1.00 34.19 211 ALA A N 1
ATOM 1591 C CA . ALA A 1 211 ? -16.641 15.200 -10.770 1.00 34.19 211 ALA A CA 1
ATOM 1592 C C . ALA A 1 211 ? -17.331 15.232 -9.405 1.00 34.19 211 ALA A C 1
ATOM 1594 O O . ALA A 1 211 ? -18.105 14.345 -9.055 1.00 34.19 211 ALA A O 1
ATOM 1595 N N . ARG A 1 212 ? -17.112 16.325 -8.658 1.00 35.06 212 ARG A N 1
ATOM 1596 C CA . ARG A 1 212 ? -18.180 16.881 -7.815 1.00 35.06 212 ARG A CA 1
ATOM 1597 C C . ARG A 1 212 ? -19.311 17.281 -8.758 1.00 35.06 212 ARG A C 1
ATOM 1599 O O . ARG A 1 212 ? -19.413 18.429 -9.175 1.00 35.06 212 ARG A O 1
ATOM 1606 N N . ARG A 1 213 ? -20.128 16.313 -9.160 1.00 32.62 213 ARG A N 1
ATOM 1607 C CA . ARG A 1 213 ? -21.343 16.577 -9.914 1.00 32.62 213 ARG A CA 1
ATOM 1608 C C . ARG A 1 213 ? -22.423 16.844 -8.877 1.00 32.62 213 ARG A C 1
ATOM 1610 O O . ARG A 1 213 ? -23.075 15.931 -8.386 1.00 32.62 213 ARG A O 1
ATOM 1617 N N . THR A 1 214 ? -22.546 18.108 -8.484 1.00 31.28 214 THR A N 1
ATOM 1618 C CA . THR A 1 214 ? -23.728 18.586 -7.774 1.00 31.28 214 THR A CA 1
ATOM 1619 C C . THR A 1 214 ? -24.938 18.244 -8.639 1.00 31.28 214 THR A C 1
ATOM 1621 O O . THR A 1 214 ? -25.056 18.684 -9.783 1.00 31.28 214 THR A O 1
ATOM 1624 N N . ALA A 1 215 ? -25.809 17.383 -8.125 1.00 30.77 215 ALA A N 1
ATOM 1625 C CA . ALA A 1 215 ? -27.074 17.086 -8.764 1.00 30.77 215 ALA A CA 1
ATOM 1626 C C . ALA A 1 215 ? -27.911 18.373 -8.787 1.00 30.77 215 ALA A C 1
ATOM 1628 O O . ALA A 1 215 ? -28.398 18.833 -7.758 1.00 30.77 215 ALA A O 1
ATOM 1629 N N . ARG A 1 216 ? -28.076 18.970 -9.968 1.00 27.45 216 ARG A N 1
ATOM 1630 C CA . ARG A 1 216 ? -29.268 19.761 -10.276 1.00 27.45 216 ARG A CA 1
ATOM 1631 C C . ARG A 1 216 ? -30.057 18.986 -11.326 1.00 27.45 216 ARG A C 1
ATOM 1633 O O . ARG A 1 216 ? -29.481 18.662 -12.364 1.00 27.45 216 ARG A O 1
ATOM 1640 N N . PRO A 1 217 ? -31.340 18.677 -11.088 1.00 31.98 217 PRO A N 1
ATOM 1641 C CA . PRO A 1 217 ? -32.185 18.145 -12.137 1.00 31.98 217 PRO A CA 1
ATOM 1642 C C . PRO A 1 217 ? -32.505 19.302 -13.088 1.00 31.98 217 PRO A C 1
ATOM 1644 O O . PRO A 1 217 ? -33.047 20.321 -12.660 1.00 31.98 217 PRO A O 1
ATOM 1647 N N . SER A 1 218 ? -32.168 19.182 -14.371 1.00 32.00 218 SER A N 1
ATOM 1648 C CA . SER A 1 218 ? -32.800 20.019 -15.390 1.00 32.00 218 SER A CA 1
ATOM 1649 C C . SER A 1 218 ? -33.344 19.154 -16.525 1.00 32.00 218 SER A C 1
ATOM 1651 O O . SER A 1 218 ? -32.645 18.348 -17.133 1.00 32.00 218 SER A O 1
ATOM 1653 N N . SER A 1 219 ? -34.664 19.282 -16.653 1.00 30.03 219 SER A N 1
ATOM 1654 C CA . SER A 1 219 ? -35.580 18.917 -17.732 1.00 30.03 219 SER A CA 1
ATOM 1655 C C . SER A 1 219 ? -35.089 17.979 -18.839 1.00 30.03 219 SER A C 1
ATOM 1657 O O . SER A 1 219 ? -34.325 18.349 -19.729 1.00 30.03 219 SER A O 1
ATOM 1659 N N . ALA A 1 220 ? -35.721 16.805 -18.875 1.00 31.92 220 ALA A N 1
ATOM 1660 C CA . ALA A 1 220 ? -35.882 16.020 -20.086 1.00 31.92 220 ALA A CA 1
ATOM 1661 C C . ALA A 1 220 ? -36.485 16.886 -21.207 1.00 31.92 220 ALA A C 1
ATOM 1663 O O . ALA A 1 220 ? -37.544 17.493 -21.040 1.00 31.92 220 ALA A O 1
ATOM 1664 N N . LYS A 1 221 ? -35.820 16.907 -22.362 1.00 28.20 221 LYS A N 1
ATOM 1665 C CA . LYS A 1 221 ? -36.466 17.159 -23.648 1.00 28.20 221 LYS A CA 1
ATOM 1666 C C . LYS A 1 221 ? -36.309 15.901 -24.484 1.00 28.20 221 LYS A C 1
ATOM 1668 O O . LYS A 1 221 ? -35.208 15.546 -24.892 1.00 28.20 221 LYS A O 1
ATOM 1673 N N . THR A 1 222 ? -37.431 15.225 -24.669 1.00 31.31 222 THR A N 1
ATOM 1674 C CA . THR A 1 222 ? -37.671 14.276 -25.746 1.00 31.31 222 THR A CA 1
ATOM 1675 C C . THR A 1 222 ? -37.439 14.964 -27.087 1.00 31.31 222 THR A C 1
ATOM 1677 O O . THR A 1 222 ? -37.854 16.106 -27.280 1.00 31.31 222 THR A O 1
ATOM 1680 N N . PHE A 1 223 ? -36.816 14.252 -28.019 1.00 29.86 223 PHE A N 1
ATOM 1681 C CA . PHE A 1 223 ? -37.062 14.464 -29.436 1.00 29.86 223 PHE A CA 1
ATOM 1682 C C . PHE A 1 223 ? -37.451 13.122 -30.052 1.00 29.86 223 PHE A C 1
ATOM 1684 O O . PHE A 1 223 ? -36.834 12.095 -29.770 1.00 29.86 223 PHE A O 1
ATOM 1691 N N . SER A 1 224 ? -38.560 13.207 -30.780 1.00 43.06 224 SER A N 1
ATOM 1692 C CA . SER A 1 224 ? -39.146 12.266 -31.734 1.00 43.06 224 SER A CA 1
ATOM 1693 C C . SER A 1 224 ? -38.154 11.727 -32.751 1.00 43.06 224 SER A C 1
ATOM 1695 O O . SER A 1 224 ? -37.324 12.552 -33.200 1.00 43.06 224 SER A O 1
#

Radius of gyration: 22.22 Å; Cα contacts (8 Å, |Δi|>4): 220; chains: 1; bounding box: 62×66×54 Å

Sequence (224 aa):
MTLSRPANWIADRARQIEASGIRKIFDLGRSLKDPVNLSIGQPHFDVPEVIKSAAKAAIDRGHNGYSVTQGAAELREKLKADVAARFNHPDREVLVTSGTSGGLLLAMLAVVNPGDEVVVTDPYFVSYPNLVSIAGGRFVSVDTYPDFHVDPEKIRAAITPRTKVVMLCSPNNPNGAVIDVSAMRAVAELCRERGCFSLATRFTAPSTTTARRTARPSSAKTFS

Nearest PDB structures (foldseek):
  1bkg-assembly1_B  TM=9.492E-01  e=1.290E-15  Thermus thermophilus HB8
  5yhv-assembly1_D  TM=8.678E-01  e=5.498E-12  Mycobacterium tuberculosis H37Rv
  8fft-assembly2_D  TM=8.355E-01  e=4.460E-09  Dolichospermum flos-aquae
  8fft-assembly1_B  TM=8.346E-01  e=8.998E-09  Dolichospermum flos-aquae
  2dou-assembly1_B  TM=8.655E-01  e=3.436E-08  Thermus thermophilus HB8

Solvent-accessible surface area (backbone atoms only — not comparable to full-atom values): 13885 Å² total; per-residue (Å²): 135,84,80,72,75,82,80,71,91,70,55,70,56,65,71,72,50,75,81,56,67,66,56,54,53,51,61,52,49,72,73,47,84,86,66,87,81,87,82,69,97,63,77,93,68,77,84,54,66,71,59,54,49,51,53,50,54,37,55,78,70,61,71,76,71,88,66,57,87,50,41,50,65,74,60,42,54,54,49,37,51,50,44,19,73,74,66,76,38,79,85,55,83,73,73,59,55,77,53,71,70,41,44,51,46,51,51,36,60,73,70,42,48,72,67,24,26,36,37,33,54,36,79,54,52,87,60,54,59,45,46,31,38,65,30,40,24,38,69,40,77,38,83,20,78,92,81,56,58,73,54,48,65,61,51,56,72,70,56,51,99,49,38,40,34,42,43,48,53,41,48,23,47,78,81,58,42,67,68,52,69,66,41,55,48,49,42,48,52,49,23,62,77,70,73,28,44,73,46,78,46,68,67,85,62,100,72,77,74,89,66,88,71,77,88,70,93,73,80,91,74,89,79,136

Organism: NCBI:txid1908690

pLDDT: mean 86.27, std 18.71, range [27.45, 98.81]

InterPro domains:
  IPR004839 Aminotransferase, class I/classII, large domain [PF00155] (34-197)
  IPR015421 Pyridoxal phosphate-dependent transferase, major domain [G3DSA:3.40.640.10] (48-197)
  IPR015422 Pyridoxal phosphate-dependent transferase, small domain [G3DSA:3.90.1150.10] (33-47)
  IPR015424 Pyridoxal phosphate-dependent transferase [SSF53383] (10-197)
  IPR050596 Aspartate/prephenate aminotransferase-like [PTHR46383] (10-196)

Secondary structure (DSSP, 8-state):
------S--S-HHHHTPPPPHHHHHHHHHTTSSS-------S-SSPPPHHHHHHHHHHHHTT--SPPPTT--HHHHHHHHHHHHHHHS-TT------SHHHHHHHHHHHHHPPTT-EEEEEES--TTHHHHHHHTTPEEEEEE-TTTT---HHHHHHH--TTEEEEEEESS-TTT-----HHHHHHHHHHHHHHT-EEEEE----TT-----------------

Foldseek 3Di:
DPPDDPPDPDDPLNVPDDDDPLVVVVVVQVVDDDDDDPSDPDDPDDDDVVVVVVVVVCVVVPVPDDDPQQDHPVVQVVVLVVCCVPPVCNPDGGRDAPPPVRVLLCVLLVFDAAAAEEEEEPPADPCVCSSCSSRNYHYHYQYCPDPNAQDLVSVLVRDDLRHAEYEEEACGPPPRDGYDPVSVVSNVVSCVVSVHYYHYDYDDDVPPPPDPPDDDDDDDDDDD